Protein AF-A0A4U5M3U8-F1 (afdb_monomer_lite)

Secondary structure (DSSP, 8-state):
---------------------------------------------------SSSS--EEEEEEEPPHHHHHHHHTTT-HHHHHHH-S--EEEEEEE-TT--EEEEEEETTEEEEEEETTT--EEE-HHHHHH-GGGS-EEEEETTHHHHHHTT--EEGGGB--STT-PPPP--TT-EEEEEEE-TTS-EEEEEEEEEESS-HHHHHHTTT-SEEEEEEEETTSTT-

InterPro domains:
  IPR004521 Uncharacterised domain CHP00451 [TIGR00451] (107-223)
  IPR015947 PUA-like superfamily [SSF88697] (138-226)
  IPR039757 Eukaryotic translation initiation factor 2D [PTHR12217] (52-226)
  IPR041366 Pre-PUA domain [PF17832] (53-131)
  IPR048247 Eukaryotic translation initiation factor 2D, N-terminal domain [cd11610] (57-125)
  IPR048248 Eukaryotic translation initiation factor 2D-like, PUA RNA-binding domain [PF26292] (138-223)
  IPR048248 Eukaryotic translation initiation factor 2D-like, PUA RNA-binding domain [cd21156] (138-222)

pLDDT: mean 80.1, std 24.51, range [28.22, 97.38]

Radius of gyration: 27.56 Å; chains: 1; bounding box: 81×36×89 Å

Sequence (226 aa):
MVPKRKRKSPINFFRVTLQFVLIARGFSCFLAIFLSANPVLTLKFPLQGFEMFKKPFNVRKNTNVRSSDRKKLLARVGEDVAAAIGKTQLAIVAITNFNNVRMNLYVFDRTPLLFEIAGEGTLYPTVYLTWLTSEACPIIYVHERVFEYLENGADLMLPGVLRSGPFQVPPIERDGAVALSMLTEDGKIKGPVAVGRALMSSNDMIANKMQGRGVQILHIFRDALW

Structure (mmCIF, N/CA/C/O backbone):
data_AF-A0A4U5M3U8-F1
#
_entry.id   AF-A0A4U5M3U8-F1
#
loop_
_atom_site.group_PDB
_atom_site.id
_atom_site.type_symbol
_atom_site.label_atom_id
_atom_site.label_alt_id
_atom_site.label_comp_id
_atom_site.label_asym_id
_atom_site.label_entity_id
_atom_site.label_seq_id
_atom_site.pdbx_PDB_ins_code
_atom_site.Cartn_x
_atom_site.Cartn_y
_atom_site.Cartn_z
_atom_site.occupancy
_atom_site.B_iso_or_equiv
_atom_site.auth_seq_id
_atom_site.auth_comp_id
_atom_site.auth_asym_id
_atom_site.auth_atom_id
_atom_site.pdbx_PDB_model_num
ATOM 1 N N . MET A 1 1 ? -2.169 -16.646 -65.790 1.00 42.62 1 MET A N 1
ATOM 2 C CA . MET A 1 1 ? -0.774 -16.466 -66.251 1.00 42.62 1 MET A CA 1
ATOM 3 C C . MET A 1 1 ? -0.047 -15.561 -65.265 1.00 42.62 1 MET A C 1
ATOM 5 O O . MET A 1 1 ? -0.324 -14.376 -65.234 1.00 42.62 1 MET A O 1
ATOM 9 N N . VAL A 1 2 ? 0.818 -16.132 -64.422 1.00 40.59 2 VAL A N 1
ATOM 10 C CA . VAL A 1 2 ? 1.696 -15.426 -63.466 1.00 40.59 2 VAL A CA 1
ATOM 11 C C . VAL A 1 2 ? 3.020 -16.205 -63.443 1.00 40.59 2 VAL A C 1
ATOM 13 O O . VAL A 1 2 ? 2.969 -17.418 -63.209 1.00 40.59 2 VAL A O 1
ATOM 16 N N . PRO A 1 3 ? 4.196 -15.610 -63.730 1.00 47.28 3 PRO A N 1
ATOM 17 C CA . PRO A 1 3 ? 5.427 -16.384 -63.831 1.00 47.28 3 PRO A CA 1
ATOM 18 C C . PRO A 1 3 ? 6.239 -16.426 -62.523 1.00 47.28 3 PRO A C 1
ATOM 20 O O . PRO A 1 3 ? 6.639 -15.416 -61.961 1.00 47.28 3 PRO A O 1
ATOM 23 N N . LYS A 1 4 ? 6.485 -17.671 -62.100 1.00 37.38 4 LYS A N 1
ATOM 24 C CA . LYS A 1 4 ? 7.697 -18.305 -61.536 1.00 37.38 4 LYS A CA 1
ATOM 25 C C . LYS A 1 4 ? 8.716 -17.501 -60.696 1.00 37.38 4 LYS A C 1
ATOM 27 O O . LYS A 1 4 ? 9.489 -16.688 -61.192 1.00 37.38 4 LYS A O 1
ATOM 32 N N . ARG A 1 5 ? 8.871 -18.010 -59.461 1.00 41.66 5 ARG A N 1
ATOM 33 C CA . ARG A 1 5 ? 10.085 -18.082 -58.616 1.00 41.66 5 ARG A CA 1
ATOM 34 C C . ARG A 1 5 ? 11.398 -18.234 -59.404 1.00 41.66 5 ARG A C 1
ATOM 36 O O . ARG A 1 5 ? 11.501 -19.110 -60.264 1.00 41.66 5 ARG A O 1
ATOM 43 N N . LYS A 1 6 ? 12.456 -17.550 -58.949 1.00 38.66 6 LYS A N 1
ATOM 44 C CA . LYS A 1 6 ? 13.855 -17.971 -59.149 1.00 38.66 6 LYS A CA 1
ATOM 45 C C . LYS A 1 6 ? 14.626 -17.948 -57.825 1.00 38.66 6 LYS A C 1
ATOM 47 O O . LYS A 1 6 ? 14.838 -16.897 -57.237 1.00 38.66 6 LYS A O 1
ATOM 52 N N . ARG A 1 7 ? 15.051 -19.138 -57.388 1.00 38.72 7 ARG A N 1
ATOM 53 C CA . ARG A 1 7 ? 16.187 -19.355 -56.480 1.00 38.72 7 ARG A CA 1
ATOM 54 C C . ARG A 1 7 ? 17.481 -19.179 -57.276 1.00 38.72 7 ARG A C 1
ATOM 56 O O . ARG A 1 7 ? 17.562 -19.743 -58.364 1.00 38.72 7 ARG A O 1
ATOM 63 N N . LYS A 1 8 ? 18.490 -18.529 -56.694 1.00 36.34 8 LYS A N 1
ATOM 64 C CA . LYS A 1 8 ? 19.915 -18.814 -56.928 1.00 36.34 8 LYS A CA 1
ATOM 65 C C . LYS A 1 8 ? 20.711 -18.468 -55.663 1.00 36.34 8 LYS A C 1
ATOM 67 O O . LYS A 1 8 ? 20.733 -17.324 -55.235 1.00 36.34 8 LYS A O 1
ATOM 72 N N . SER A 1 9 ? 21.322 -19.486 -55.077 1.00 30.97 9 SER A N 1
ATOM 73 C CA . SER A 1 9 ? 22.594 -19.423 -54.347 1.00 30.97 9 SER A CA 1
ATOM 74 C C . SER A 1 9 ? 23.690 -19.935 -55.317 1.00 30.97 9 SER A C 1
ATOM 76 O O . SER A 1 9 ? 23.328 -20.263 -56.456 1.00 30.97 9 SER A O 1
ATOM 78 N N . PRO A 1 10 ? 24.971 -20.126 -54.938 1.00 45.19 10 PRO A N 1
ATOM 79 C CA . PRO A 1 10 ? 25.703 -19.742 -53.718 1.00 45.19 10 PRO A CA 1
ATOM 80 C C . PRO A 1 10 ? 27.088 -19.106 -54.066 1.00 45.19 10 PRO A C 1
ATOM 82 O O . PRO A 1 10 ? 27.343 -18.805 -55.228 1.00 45.19 10 PRO A O 1
ATOM 85 N N . ILE A 1 11 ? 27.987 -19.016 -53.067 1.00 30.62 11 ILE A N 1
ATOM 86 C CA . ILE A 1 11 ? 29.456 -19.245 -53.147 1.00 30.62 11 ILE A CA 1
ATOM 87 C C . ILE A 1 11 ? 30.394 -18.043 -52.849 1.00 30.62 11 ILE A C 1
ATOM 89 O O . ILE A 1 11 ? 30.424 -17.044 -53.556 1.00 30.62 11 ILE A O 1
ATOM 93 N N . ASN A 1 12 ? 31.246 -18.315 -51.846 1.00 28.22 12 ASN A N 1
ATOM 94 C CA . ASN A 1 12 ? 32.607 -17.854 -51.519 1.00 28.22 12 ASN A CA 1
ATOM 95 C C . ASN A 1 12 ? 32.851 -16.523 -50.783 1.00 28.22 12 ASN A C 1
ATOM 97 O O . ASN A 1 12 ? 32.460 -15.457 -51.229 1.00 28.22 12 ASN A O 1
ATOM 101 N N . PHE A 1 13 ? 33.372 -16.572 -49.545 1.00 31.16 13 PHE A N 1
ATOM 102 C CA . PHE A 1 13 ? 34.766 -16.846 -49.109 1.00 31.16 13 PHE A CA 1
ATOM 103 C C . PHE A 1 13 ? 35.603 -15.568 -49.198 1.00 31.16 13 PHE A C 1
ATOM 105 O O . PHE A 1 13 ? 36.023 -15.219 -50.286 1.00 31.16 13 PHE A O 1
ATOM 112 N N . PHE A 1 14 ? 35.880 -14.908 -48.069 1.00 29.62 14 PHE A N 1
ATOM 113 C CA . PHE A 1 14 ? 37.173 -14.253 -47.838 1.00 29.62 14 PHE A CA 1
ATOM 114 C C . PHE A 1 14 ? 37.373 -13.983 -46.338 1.00 29.62 14 PHE A C 1
ATOM 116 O O . PHE A 1 14 ? 36.656 -13.208 -45.710 1.00 29.62 14 PHE A O 1
ATOM 123 N N . ARG A 1 15 ? 38.361 -14.684 -45.774 1.00 31.50 15 ARG A N 1
ATOM 124 C CA . ARG A 1 15 ? 39.057 -14.349 -44.527 1.00 31.50 15 ARG A CA 1
ATOM 125 C C . ARG A 1 15 ? 39.694 -12.969 -44.675 1.00 31.50 15 ARG A C 1
ATOM 127 O O . ARG A 1 15 ? 40.361 -12.737 -45.678 1.00 31.50 15 ARG A O 1
ATOM 134 N N . VAL A 1 16 ? 39.628 -12.137 -43.639 1.00 33.41 16 VAL A N 1
ATOM 135 C CA . VAL A 1 16 ? 40.628 -11.083 -43.434 1.00 33.41 16 VAL A CA 1
ATOM 136 C C . VAL A 1 16 ? 41.123 -11.160 -41.996 1.00 33.41 16 VAL A C 1
ATOM 138 O O . VAL A 1 16 ? 40.401 -10.886 -41.043 1.00 33.41 16 VAL A O 1
ATOM 141 N N . THR A 1 17 ? 42.374 -11.592 -41.889 1.00 32.53 17 THR A N 1
ATOM 142 C CA . THR A 1 17 ? 43.250 -11.531 -40.722 1.00 32.53 17 THR A CA 1
ATOM 143 C C . THR A 1 17 ? 44.205 -10.360 -40.963 1.00 32.53 17 THR A C 1
ATOM 145 O O . THR A 1 17 ? 44.815 -10.327 -42.028 1.00 32.53 17 THR A O 1
ATOM 148 N N . LEU A 1 18 ? 44.354 -9.422 -40.020 1.00 30.22 18 LEU A N 1
ATOM 149 C CA . LEU A 1 18 ? 45.460 -8.442 -39.964 1.00 30.22 18 LEU A CA 1
ATOM 150 C C . LEU A 1 18 ? 45.437 -7.805 -38.555 1.00 30.22 18 LEU A C 1
ATOM 152 O O . LEU A 1 18 ? 44.464 -7.150 -38.205 1.00 30.22 18 LEU A O 1
ATOM 156 N N . GLN A 1 19 ? 46.249 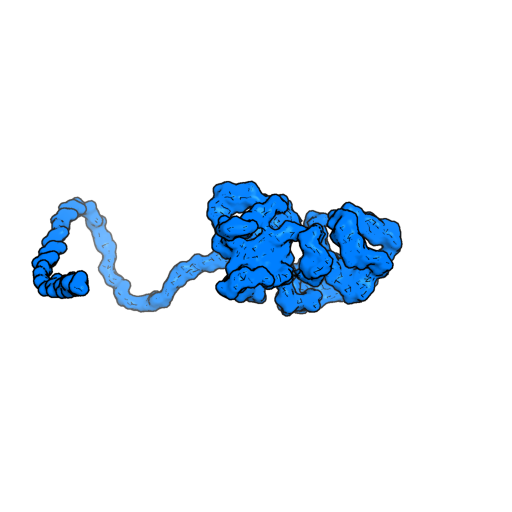-8.220 -37.581 1.00 31.08 19 GLN A N 1
ATOM 157 C CA . GLN A 1 19 ? 47.698 -8.058 -37.373 1.00 31.08 19 GLN A CA 1
ATOM 158 C C . GLN A 1 19 ? 48.110 -6.691 -36.782 1.00 31.08 19 GLN A C 1
ATOM 160 O O . GLN A 1 19 ? 48.140 -5.676 -37.462 1.00 31.08 19 GLN A O 1
ATOM 165 N N . PHE A 1 20 ? 48.413 -6.753 -35.477 1.00 28.28 20 PHE A N 1
ATOM 166 C CA . PHE A 1 20 ? 49.435 -6.064 -34.673 1.00 28.28 20 PHE A CA 1
ATOM 167 C C . PHE A 1 20 ? 50.043 -4.730 -35.144 1.00 28.28 20 PHE A C 1
ATOM 169 O O . PHE A 1 20 ? 50.767 -4.684 -36.133 1.00 28.28 20 PHE A O 1
ATOM 176 N N . VAL A 1 21 ? 49.981 -3.732 -34.251 1.00 32.44 21 VAL A N 1
ATOM 177 C CA . VAL A 1 21 ? 51.095 -2.802 -33.998 1.00 32.44 21 VAL A CA 1
ATOM 178 C C . VAL A 1 21 ? 51.369 -2.761 -32.493 1.00 32.44 21 VAL A C 1
ATOM 180 O O . VAL A 1 21 ? 50.492 -2.482 -31.679 1.00 32.44 21 VAL A O 1
ATOM 183 N N . LEU A 1 22 ? 52.611 -3.102 -32.162 1.00 30.14 22 LEU A N 1
ATOM 184 C CA . LEU A 1 22 ? 53.245 -3.123 -30.850 1.00 30.14 22 LEU A CA 1
ATOM 185 C C . LEU A 1 22 ? 53.900 -1.751 -30.604 1.00 30.14 22 LEU A C 1
ATOM 187 O O . LEU A 1 22 ? 54.642 -1.294 -31.470 1.00 30.14 22 LEU A O 1
ATOM 191 N N . ILE A 1 23 ? 53.742 -1.152 -29.420 1.00 32.97 23 ILE A N 1
ATOM 192 C CA . ILE A 1 23 ? 54.765 -0.258 -28.851 1.00 32.97 23 ILE A CA 1
ATOM 193 C C . ILE A 1 23 ? 54.996 -0.674 -27.398 1.00 32.97 23 ILE A C 1
ATOM 195 O O . ILE A 1 23 ? 54.086 -0.706 -26.575 1.00 32.97 23 ILE A O 1
ATOM 199 N N . ALA A 1 24 ? 56.241 -1.054 -27.135 1.00 31.39 24 ALA A N 1
ATOM 200 C CA . ALA A 1 24 ? 56.764 -1.547 -25.874 1.00 31.39 24 ALA A CA 1
ATOM 201 C C . ALA A 1 24 ? 57.219 -0.405 -24.951 1.00 31.39 24 ALA A C 1
ATOM 203 O O . ALA A 1 24 ? 57.725 0.601 -25.446 1.00 31.39 24 ALA A O 1
ATOM 204 N N . ARG A 1 25 ? 57.180 -0.629 -23.627 1.00 31.78 25 ARG A N 1
ATOM 205 C CA . ARG A 1 25 ? 58.362 -0.722 -22.729 1.00 31.78 25 ARG A CA 1
ATOM 206 C C . ARG A 1 25 ? 57.966 -0.574 -21.251 1.00 31.78 25 ARG A C 1
ATOM 208 O O . ARG A 1 25 ? 57.368 0.423 -20.875 1.00 31.78 25 ARG A O 1
ATOM 215 N N . GLY A 1 26 ? 58.393 -1.532 -20.419 1.00 29.11 26 GLY A N 1
ATOM 216 C CA . GLY A 1 26 ? 58.407 -1.400 -18.956 1.00 29.11 26 GLY A CA 1
ATOM 217 C C . GLY A 1 26 ? 58.447 -2.730 -18.191 1.00 29.11 26 GLY A C 1
ATOM 218 O O . GLY A 1 26 ? 57.407 -3.222 -17.780 1.00 29.11 26 GLY A O 1
ATOM 219 N N . PHE A 1 27 ? 59.655 -3.294 -18.054 1.00 29.45 27 PHE A N 1
ATOM 220 C CA . PHE A 1 27 ? 60.175 -4.196 -16.998 1.00 29.45 27 PHE A CA 1
ATOM 221 C C . PHE A 1 27 ? 59.365 -4.192 -15.670 1.00 29.45 27 PHE A C 1
ATOM 223 O O . PHE A 1 27 ? 58.931 -3.130 -15.251 1.00 29.45 27 PHE A O 1
ATOM 230 N N . SER A 1 28 ? 59.179 -5.256 -14.875 1.00 30.78 28 SER A N 1
ATOM 231 C CA . SER A 1 28 ? 59.925 -6.503 -14.656 1.00 30.78 28 SER A CA 1
ATOM 232 C C . SER A 1 28 ? 59.085 -7.459 -13.775 1.00 30.78 28 SER A C 1
ATOM 234 O O . SER A 1 28 ? 58.355 -6.992 -12.908 1.00 30.78 28 SER A O 1
ATOM 236 N N . CYS A 1 29 ? 59.259 -8.771 -13.972 1.00 30.61 29 CYS A N 1
ATOM 237 C CA . CYS A 1 29 ? 59.095 -9.879 -13.013 1.00 30.61 29 CYS A CA 1
ATOM 238 C C . CYS A 1 29 ? 57.850 -9.956 -12.101 1.00 30.61 29 CYS A C 1
ATOM 240 O O . CYS A 1 29 ? 57.820 -9.343 -11.044 1.00 30.61 29 CYS A O 1
ATOM 242 N N . PHE A 1 30 ? 56.946 -10.902 -12.383 1.00 31.23 30 PHE A N 1
ATOM 243 C CA . PHE A 1 30 ? 56.740 -12.064 -11.499 1.00 31.23 30 PHE A CA 1
ATOM 244 C C . PHE A 1 30 ? 56.050 -13.197 -12.280 1.00 31.23 30 PHE A C 1
ATOM 246 O O . PHE A 1 30 ? 54.998 -13.018 -12.890 1.00 31.23 30 PHE A O 1
ATOM 253 N N . LEU A 1 31 ? 56.711 -14.352 -12.311 1.00 32.00 31 LEU A N 1
ATOM 254 C CA . LEU A 1 31 ? 56.308 -15.573 -12.998 1.00 32.00 31 LEU A CA 1
ATOM 255 C C . LEU A 1 31 ? 55.483 -16.455 -12.046 1.00 32.00 31 LEU A C 1
ATOM 257 O O . LEU A 1 31 ? 55.890 -16.659 -10.909 1.00 32.00 31 LEU A O 1
ATOM 261 N N . ALA A 1 32 ? 54.409 -17.028 -12.596 1.00 31.38 32 ALA A N 1
ATOM 262 C CA . ALA A 1 32 ? 53.675 -18.221 -12.159 1.00 31.38 32 ALA A CA 1
ATOM 263 C C . ALA A 1 32 ? 52.923 -18.176 -10.812 1.00 31.38 32 ALA A C 1
ATOM 265 O O . ALA A 1 32 ? 53.513 -18.123 -9.743 1.00 31.38 32 ALA A O 1
ATOM 266 N N . ILE A 1 33 ? 51.599 -18.355 -10.875 1.00 33.31 33 ILE A N 1
ATOM 267 C CA . ILE A 1 33 ? 50.937 -19.650 -10.632 1.00 33.31 33 ILE A CA 1
ATOM 268 C C . ILE A 1 33 ? 49.563 -19.599 -11.320 1.00 33.31 33 ILE A C 1
ATOM 270 O O . ILE A 1 33 ? 48.754 -18.705 -11.087 1.00 33.31 33 ILE A O 1
ATOM 274 N N . PHE A 1 34 ? 49.338 -20.552 -12.221 1.00 33.19 34 PHE A N 1
ATOM 275 C CA . PHE A 1 34 ? 48.053 -20.838 -12.853 1.00 33.19 34 PHE A CA 1
ATOM 276 C C . PHE A 1 34 ? 47.375 -21.970 -12.061 1.00 33.19 34 PHE A C 1
ATOM 278 O O . PHE A 1 34 ? 48.069 -22.834 -11.532 1.00 33.19 34 PHE A O 1
ATOM 285 N N . LEU A 1 35 ? 46.038 -21.985 -12.090 1.00 31.52 35 LEU A N 1
ATOM 286 C CA . LEU A 1 35 ? 45.090 -22.960 -11.519 1.00 31.52 35 LEU A CA 1
ATOM 287 C C . LEU A 1 35 ? 44.722 -22.795 -10.036 1.00 31.52 35 LEU A C 1
ATOM 289 O O . LEU A 1 35 ? 45.395 -23.307 -9.151 1.00 31.52 35 LEU A O 1
ATOM 293 N N . SER A 1 36 ? 43.536 -22.233 -9.781 1.00 32.31 36 SER A N 1
ATOM 294 C CA . SER A 1 36 ? 42.377 -23.012 -9.305 1.00 32.31 36 SER A CA 1
ATOM 295 C C . SER A 1 36 ? 41.209 -22.093 -8.908 1.00 32.31 36 SER A C 1
ATOM 297 O O . SER A 1 36 ? 41.412 -21.070 -8.267 1.00 32.31 36 SER A O 1
ATOM 299 N N . ALA A 1 37 ? 39.995 -22.532 -9.257 1.00 33.28 37 ALA A N 1
ATOM 300 C CA . ALA A 1 37 ? 38.693 -22.142 -8.704 1.00 33.28 37 ALA A CA 1
ATOM 301 C C . ALA A 1 37 ? 38.080 -20.760 -9.061 1.00 33.28 37 ALA A C 1
ATOM 303 O O . ALA A 1 37 ? 38.406 -19.714 -8.513 1.00 33.28 37 ALA A O 1
ATOM 304 N N . ASN A 1 38 ? 37.059 -20.827 -9.930 1.00 38.22 38 ASN A N 1
ATOM 305 C CA . ASN A 1 38 ? 35.845 -19.982 -9.955 1.00 38.22 38 ASN A CA 1
ATOM 306 C C . ASN A 1 38 ? 35.218 -19.798 -8.542 1.00 38.22 38 ASN A C 1
ATOM 308 O O . ASN A 1 38 ? 35.528 -20.624 -7.683 1.00 38.22 38 ASN A O 1
ATOM 312 N N . PRO A 1 39 ? 34.230 -18.894 -8.295 1.00 46.88 39 PRO A N 1
ATOM 313 C CA . PRO A 1 39 ? 33.396 -18.164 -9.267 1.00 46.88 39 PRO A CA 1
ATOM 314 C C . PRO A 1 39 ? 33.121 -16.677 -8.924 1.00 46.88 39 PRO A C 1
ATOM 316 O O . PRO A 1 39 ? 33.330 -16.214 -7.812 1.00 46.88 39 PRO A O 1
ATOM 319 N N . VAL A 1 40 ? 32.558 -15.958 -9.903 1.00 38.56 40 VAL A N 1
ATOM 320 C CA . VAL A 1 40 ? 31.508 -14.931 -9.742 1.00 38.56 40 VAL A CA 1
ATOM 321 C C . VAL A 1 40 ? 31.689 -13.975 -8.551 1.00 38.56 40 VAL A C 1
ATOM 323 O O . VAL A 1 40 ? 31.258 -14.241 -7.432 1.00 38.56 40 VAL A O 1
ATOM 326 N N . LEU A 1 41 ? 32.208 -12.780 -8.843 1.00 31.12 41 LEU A N 1
ATOM 327 C CA . LEU A 1 41 ? 31.958 -11.579 -8.045 1.00 31.12 41 LEU A CA 1
ATOM 328 C C . LEU A 1 41 ? 30.446 -11.295 -8.050 1.00 31.12 41 LEU A C 1
ATOM 330 O O . LEU A 1 41 ? 29.940 -10.471 -8.809 1.00 31.12 41 LEU A O 1
ATOM 334 N N . THR A 1 42 ? 29.699 -12.006 -7.204 1.00 32.91 42 THR A N 1
ATOM 335 C CA . THR A 1 42 ? 28.373 -11.585 -6.772 1.00 32.91 42 THR A CA 1
ATOM 336 C C . THR A 1 42 ? 28.585 -10.308 -5.982 1.00 32.91 42 THR A C 1
ATOM 338 O O . THR A 1 42 ? 28.922 -10.349 -4.797 1.00 32.91 42 THR A O 1
ATOM 341 N N . LEU A 1 43 ? 28.387 -9.166 -6.638 1.00 28.84 43 LEU A N 1
ATOM 342 C CA . LEU A 1 43 ? 27.980 -7.955 -5.947 1.00 28.84 43 LEU A CA 1
ATOM 343 C C . LEU A 1 43 ? 26.675 -8.297 -5.222 1.00 28.84 43 LEU A C 1
ATOM 345 O O . LEU A 1 43 ? 25.586 -8.223 -5.787 1.00 28.84 43 LEU A O 1
ATOM 349 N N . LYS A 1 44 ? 26.799 -8.746 -3.970 1.00 29.50 44 LYS A N 1
ATOM 350 C CA . LYS A 1 44 ? 25.702 -8.778 -3.011 1.00 29.50 44 LYS A CA 1
ATOM 351 C C . LYS A 1 44 ? 25.329 -7.325 -2.750 1.00 29.50 44 LYS A C 1
ATOM 353 O O . LYS A 1 44 ? 25.804 -6.710 -1.801 1.00 29.50 44 LYS A O 1
ATOM 358 N N . PHE A 1 45 ? 24.486 -6.767 -3.613 1.00 35.62 45 PHE A N 1
ATOM 359 C CA . PHE A 1 45 ? 23.620 -5.681 -3.191 1.00 35.62 45 PHE A CA 1
ATOM 360 C C . PHE A 1 45 ? 22.851 -6.207 -1.975 1.00 35.62 45 PHE A C 1
ATOM 362 O O . PHE A 1 45 ? 22.325 -7.324 -2.050 1.00 35.62 45 PHE A O 1
ATOM 369 N N . PRO A 1 46 ? 22.798 -5.485 -0.846 1.00 31.64 46 PRO A N 1
ATOM 370 C CA . PRO A 1 46 ? 21.916 -5.868 0.236 1.00 31.64 46 PRO A CA 1
ATOM 371 C C . PRO A 1 46 ? 20.485 -5.682 -0.277 1.00 31.64 46 PRO A C 1
ATOM 373 O O . PRO A 1 46 ? 19.892 -4.616 -0.147 1.00 31.64 46 PRO A O 1
ATOM 376 N N . LEU A 1 47 ? 19.921 -6.724 -0.889 1.00 40.66 47 LEU A N 1
ATOM 377 C CA . LEU A 1 47 ? 18.483 -6.877 -1.060 1.00 40.66 47 LEU A CA 1
ATOM 378 C C . LEU A 1 47 ? 17.910 -7.231 0.313 1.00 40.66 47 LEU A C 1
ATOM 380 O O . LEU A 1 47 ? 17.398 -8.322 0.536 1.00 40.66 47 LEU A O 1
ATOM 384 N N . GLN A 1 48 ? 18.061 -6.322 1.275 1.00 44.78 48 GLN A N 1
ATOM 385 C CA . GLN A 1 48 ? 17.335 -6.391 2.530 1.00 44.78 48 GLN A CA 1
ATOM 386 C C . GLN A 1 48 ? 15.941 -5.833 2.233 1.00 44.78 48 GLN A C 1
ATOM 388 O O . GLN A 1 48 ? 15.619 -4.689 2.552 1.00 44.78 48 GLN A O 1
ATOM 393 N N . GLY A 1 49 ? 15.160 -6.628 1.496 1.00 50.50 49 GLY A N 1
ATOM 394 C CA . GLY A 1 49 ? 13.735 -6.397 1.319 1.00 50.50 49 GLY A CA 1
ATOM 395 C C . GLY A 1 49 ? 13.087 -6.341 2.696 1.00 50.50 49 GLY A C 1
ATOM 396 O O . GLY A 1 49 ? 13.440 -7.101 3.606 1.00 50.50 49 GLY A O 1
ATOM 397 N N . PHE A 1 50 ? 12.212 -5.368 2.896 1.00 55.38 50 PHE A N 1
ATOM 398 C CA . PHE A 1 50 ? 11.602 -5.136 4.196 1.00 55.38 50 PHE A CA 1
ATOM 399 C C . PHE A 1 50 ? 10.424 -6.096 4.353 1.00 55.38 50 PHE A C 1
ATOM 401 O O . PHE A 1 50 ? 9.285 -5.770 4.056 1.00 55.38 50 PHE A O 1
ATOM 408 N N . GLU A 1 51 ? 10.715 -7.324 4.781 1.00 61.97 51 GLU A N 1
ATOM 409 C CA . GLU A 1 51 ? 9.711 -8.374 4.976 1.00 61.97 51 GLU A CA 1
ATOM 410 C C . GLU A 1 51 ? 8.805 -8.044 6.176 1.00 61.97 51 GLU A C 1
ATOM 412 O O . GLU A 1 51 ? 9.108 -8.399 7.318 1.00 61.97 51 GLU A O 1
ATOM 417 N N . MET A 1 52 ? 7.694 -7.340 5.948 1.00 76.38 52 MET A N 1
ATOM 418 C CA . MET A 1 52 ? 6.826 -6.905 7.047 1.00 76.38 52 MET A CA 1
ATOM 419 C C . MET A 1 52 ? 5.873 -8.003 7.538 1.00 76.38 52 MET A C 1
ATOM 421 O O . MET A 1 52 ? 5.812 -8.229 8.747 1.00 76.38 52 MET A O 1
ATOM 425 N N . PHE A 1 53 ? 5.184 -8.702 6.627 1.00 83.88 53 PHE A N 1
ATOM 426 C CA . PHE A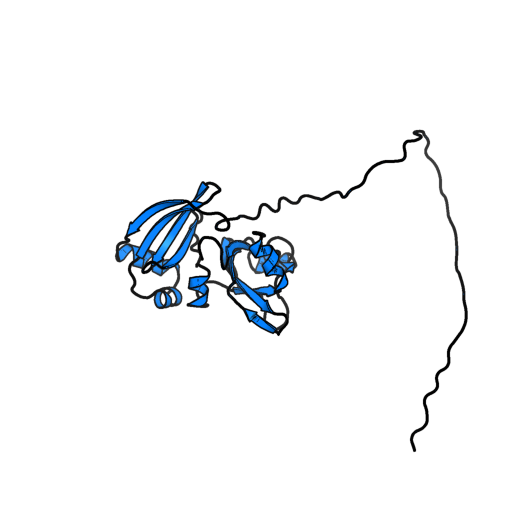 1 53 ? 4.171 -9.725 6.947 1.00 83.88 53 PHE A CA 1
ATOM 427 C C . PHE A 1 53 ? 4.478 -11.122 6.390 1.00 83.88 53 PHE A C 1
ATOM 429 O O . PHE A 1 53 ? 3.686 -12.043 6.551 1.00 83.88 53 PHE A O 1
ATOM 436 N N . LYS A 1 54 ? 5.646 -11.334 5.773 1.00 84.12 54 LYS A N 1
ATOM 437 C CA . LYS A 1 54 ? 6.037 -12.664 5.267 1.00 84.12 54 LYS A CA 1
ATOM 438 C C . LYS A 1 54 ? 6.231 -13.692 6.389 1.00 84.12 54 LYS A C 1
ATOM 440 O O . LYS A 1 54 ? 6.006 -14.883 6.201 1.00 84.12 54 LYS A O 1
ATOM 445 N N . LYS A 1 55 ? 6.676 -13.231 7.560 1.00 86.62 55 LYS A N 1
ATOM 446 C CA . LYS A 1 55 ? 6.831 -14.049 8.769 1.00 86.62 55 LYS A CA 1
ATOM 447 C C . LYS A 1 55 ? 5.681 -13.768 9.737 1.00 86.62 55 LYS A C 1
ATOM 449 O O . LYS A 1 55 ? 5.211 -12.629 9.777 1.00 86.62 55 LYS A O 1
ATOM 454 N N . PRO A 1 56 ? 5.280 -14.753 10.562 1.00 86.62 56 PRO A N 1
ATOM 455 C CA . PRO A 1 56 ? 4.286 -14.537 11.606 1.00 86.62 56 PRO A CA 1
ATOM 456 C C . PRO A 1 56 ? 4.655 -13.351 12.505 1.00 86.62 56 PRO A C 1
ATOM 458 O O . PRO A 1 56 ? 5.820 -13.164 12.869 1.00 86.62 56 PRO A O 1
ATOM 461 N N . PHE A 1 57 ? 3.654 -12.556 12.869 1.00 91.69 57 PHE A N 1
ATOM 462 C CA . PHE A 1 57 ? 3.789 -11.415 13.770 1.00 91.69 57 PHE A CA 1
ATOM 463 C C . PHE A 1 57 ? 3.090 -11.690 15.102 1.00 91.69 57 PHE A C 1
ATOM 465 O O . PHE A 1 57 ? 2.197 -12.528 15.204 1.00 91.69 57 PHE A O 1
ATOM 472 N N . ASN A 1 58 ? 3.487 -10.949 16.133 1.00 92.12 58 ASN A N 1
ATOM 473 C CA . ASN A 1 58 ? 2.929 -11.081 17.472 1.00 92.12 58 ASN A CA 1
ATOM 474 C C . ASN A 1 58 ? 1.902 -9.985 17.744 1.00 92.12 58 ASN A C 1
ATOM 476 O O . ASN A 1 58 ? 2.182 -8.795 17.578 1.00 92.12 58 ASN A O 1
ATOM 480 N N . VAL A 1 59 ? 0.730 -10.385 18.234 1.00 94.56 59 VAL A N 1
ATOM 481 C CA . VAL A 1 59 ? -0.301 -9.460 18.712 1.00 94.56 59 VAL A CA 1
ATOM 482 C C . VAL A 1 59 ? 0.015 -9.052 20.146 1.00 94.56 59 VAL A C 1
ATOM 484 O O . VAL A 1 59 ? 0.145 -9.895 21.027 1.00 94.56 59 VAL A O 1
ATOM 487 N N . ARG A 1 60 ? 0.140 -7.744 20.391 1.00 93.38 60 ARG A N 1
ATOM 488 C CA . ARG A 1 60 ? 0.484 -7.190 21.710 1.00 93.38 60 ARG A CA 1
ATOM 489 C C . ARG A 1 60 ? -0.733 -6.709 22.483 1.00 93.38 60 ARG A C 1
ATOM 491 O O . ARG A 1 60 ? -0.816 -6.920 23.687 1.00 93.38 60 ARG A O 1
ATOM 498 N N . LYS A 1 61 ? -1.646 -6.004 21.813 1.00 94.31 61 LYS A N 1
ATOM 499 C CA . LYS A 1 61 ? -2.834 -5.412 22.439 1.00 94.31 61 LYS A CA 1
ATOM 500 C C . LYS A 1 61 ? -3.954 -5.291 21.418 1.00 94.31 61 LYS A C 1
ATOM 502 O O . LYS A 1 61 ? -3.692 -4.914 20.284 1.00 94.31 61 LYS A O 1
ATOM 507 N N . ASN A 1 62 ? -5.191 -5.521 21.843 1.00 95.75 62 ASN A N 1
ATOM 508 C CA . ASN A 1 62 ? -6.391 -5.229 21.065 1.00 95.75 62 ASN A CA 1
ATOM 509 C C . ASN A 1 62 ? -7.268 -4.244 21.852 1.00 95.75 62 ASN A C 1
ATOM 511 O O . ASN A 1 62 ? -7.521 -4.460 23.036 1.00 95.75 62 ASN A O 1
ATOM 515 N N . THR A 1 63 ? -7.660 -3.129 21.234 1.00 95.50 63 THR A N 1
ATOM 516 C CA . THR A 1 63 ? -8.428 -2.059 21.885 1.00 95.50 63 THR A CA 1
ATOM 517 C C . THR A 1 63 ? -9.571 -1.597 20.992 1.00 95.50 63 THR A C 1
ATOM 519 O O . THR A 1 63 ? -9.331 -1.104 19.893 1.00 95.50 63 THR A O 1
ATOM 522 N N . ASN A 1 64 ? -10.804 -1.674 21.491 1.00 94.25 64 ASN A N 1
ATOM 523 C CA . ASN A 1 64 ? -11.956 -1.086 20.808 1.00 94.25 64 ASN A CA 1
ATOM 524 C C . ASN A 1 64 ? -11.875 0.444 20.824 1.00 94.25 64 ASN A C 1
ATOM 526 O O . ASN A 1 64 ? -11.531 1.056 21.838 1.00 94.25 64 ASN A O 1
ATOM 530 N N . VAL A 1 65 ? -12.212 1.060 19.696 1.00 94.06 65 VAL A N 1
ATOM 531 C CA . VAL A 1 65 ? -12.081 2.501 19.484 1.00 94.06 65 VAL A CA 1
ATOM 532 C C . VAL A 1 65 ? -13.438 3.181 19.593 1.00 94.06 65 VAL A C 1
ATOM 534 O O . VAL A 1 65 ? -14.441 2.718 19.051 1.00 94.06 65 VAL A O 1
ATOM 537 N N . ARG A 1 66 ? -13.468 4.325 20.284 1.00 91.00 66 ARG A N 1
ATOM 538 C CA . ARG A 1 66 ? -14.672 5.153 20.408 1.00 91.00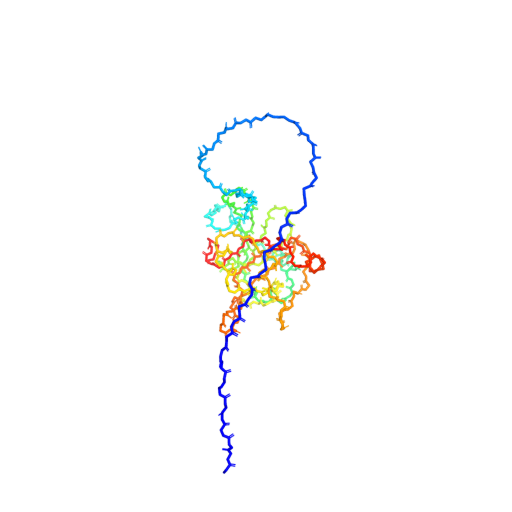 66 ARG A CA 1
ATOM 539 C C . ARG A 1 66 ? -15.063 5.748 19.055 1.00 91.00 66 ARG A C 1
ATOM 541 O O . ARG A 1 66 ? -14.213 6.082 18.231 1.00 91.00 66 ARG A O 1
ATOM 548 N N . SER A 1 67 ? -16.356 5.997 18.866 1.00 90.00 67 SER A N 1
ATOM 549 C CA . SER A 1 67 ? -16.893 6.578 17.628 1.00 90.00 67 SER A CA 1
ATOM 550 C C . SER A 1 67 ? -16.248 7.916 17.241 1.00 90.00 67 SER A C 1
ATOM 552 O O . SER A 1 67 ? -16.124 8.208 16.054 1.00 90.00 67 SER A O 1
ATOM 554 N N . SER A 1 68 ? -15.816 8.724 18.217 1.00 91.50 68 SER A N 1
ATOM 555 C CA . SER A 1 68 ? -15.104 9.988 17.983 1.00 91.50 68 SER A CA 1
ATOM 556 C C . SER A 1 68 ? -13.740 9.782 17.327 1.00 91.50 68 SER A C 1
ATOM 558 O O . SER A 1 68 ? -13.412 10.469 16.366 1.00 91.50 68 SER A O 1
ATOM 560 N N . ASP A 1 69 ? -12.956 8.820 17.809 1.00 93.06 69 ASP A N 1
ATOM 561 C CA . ASP A 1 69 ? -11.610 8.565 17.292 1.00 93.06 69 ASP A CA 1
ATOM 562 C C . ASP A 1 69 ? -11.663 7.803 15.967 1.00 93.06 69 ASP A C 1
ATOM 564 O O . ASP A 1 69 ? -10.865 8.066 15.071 1.00 93.06 69 ASP A O 1
ATOM 568 N N . ARG A 1 70 ? -12.691 6.965 15.774 1.00 93.62 70 ARG A N 1
ATOM 569 C CA . ARG A 1 70 ? -13.010 6.389 14.463 1.00 93.62 70 ARG A CA 1
ATOM 570 C C . ARG A 1 70 ? -13.251 7.478 13.413 1.00 93.62 70 ARG A C 1
ATOM 572 O O . ARG A 1 70 ? -12.728 7.373 12.312 1.00 93.62 70 ARG A O 1
ATOM 579 N N . LYS A 1 71 ? -14.011 8.533 13.738 1.00 92.19 71 LYS A N 1
ATOM 580 C CA . LYS A 1 71 ? -14.231 9.661 12.810 1.00 92.19 71 LYS A CA 1
ATOM 581 C C . LYS A 1 71 ? -12.922 10.376 12.458 1.00 92.19 71 LYS A C 1
ATOM 583 O O . LYS A 1 71 ? -12.716 10.686 11.293 1.00 92.19 71 LYS A O 1
ATOM 588 N N . LYS A 1 72 ? -12.024 10.578 13.431 1.00 93.69 72 LYS A N 1
ATOM 589 C CA . LYS A 1 72 ? -10.693 11.168 13.187 1.00 93.69 72 LYS A CA 1
ATOM 590 C C . LYS A 1 72 ? -9.841 10.304 12.258 1.00 93.69 72 LYS A C 1
ATOM 592 O O . LYS A 1 72 ? -9.167 10.840 11.389 1.00 93.69 72 LYS A O 1
ATOM 597 N N . LEU A 1 73 ? -9.878 8.980 12.431 1.00 93.94 73 LEU A N 1
ATOM 598 C CA . LEU A 1 73 ? -9.170 8.057 11.547 1.00 93.94 73 LEU A CA 1
ATOM 599 C C . LEU A 1 73 ? -9.725 8.122 10.121 1.00 93.94 73 LEU A C 1
ATOM 601 O O . LEU A 1 73 ? -8.954 8.254 9.180 1.00 93.94 73 LEU A O 1
ATOM 605 N N . LEU A 1 74 ? -11.050 8.067 9.964 1.00 93.69 74 LEU A N 1
ATOM 606 C CA . LEU A 1 74 ? -11.681 8.089 8.643 1.00 93.69 74 LEU A CA 1
ATOM 607 C C . LEU A 1 74 ? -11.473 9.415 7.902 1.00 93.69 74 LEU A C 1
ATOM 609 O O . LEU A 1 74 ? -11.347 9.413 6.685 1.00 93.69 74 LEU A O 1
ATOM 613 N N . ALA A 1 75 ? -11.341 10.529 8.624 1.00 93.44 75 ALA A N 1
ATOM 614 C CA . ALA A 1 75 ? -10.977 11.809 8.022 1.00 93.44 75 ALA A CA 1
ATOM 615 C C . ALA A 1 75 ? -9.584 11.796 7.352 1.00 93.44 75 ALA A C 1
ATOM 617 O O . ALA A 1 75 ? -9.330 12.634 6.495 1.00 93.44 75 ALA A O 1
ATOM 618 N N . ARG A 1 76 ? -8.689 10.857 7.709 1.00 93.88 76 ARG A N 1
ATOM 619 C CA . ARG A 1 76 ? -7.352 10.722 7.096 1.00 93.88 76 ARG A CA 1
ATOM 620 C C . ARG A 1 76 ? -7.360 9.980 5.753 1.00 93.88 76 ARG A C 1
ATOM 622 O O . ARG A 1 76 ? -6.392 10.118 5.019 1.00 93.88 76 ARG A O 1
ATOM 629 N N . VAL A 1 77 ? -8.386 9.176 5.453 1.00 90.81 77 VAL A N 1
ATOM 630 C CA . VAL A 1 77 ? -8.421 8.300 4.256 1.00 90.81 77 VAL A CA 1
ATOM 631 C C . VAL A 1 77 ? -9.334 8.810 3.137 1.00 90.81 77 VAL A C 1
ATOM 633 O O . VAL A 1 77 ? -9.392 8.196 2.080 1.00 90.81 77 VAL A O 1
ATOM 636 N N . GLY A 1 78 ? -10.031 9.928 3.350 1.00 90.62 78 GLY A N 1
ATOM 637 C CA . GLY A 1 78 ? -10.984 10.483 2.386 1.00 90.62 78 GLY A CA 1
ATOM 638 C C . GLY A 1 78 ? -12.385 9.868 2.480 1.00 90.62 78 GLY A C 1
ATOM 639 O O . GLY A 1 78 ? -12.611 8.852 3.143 1.00 90.62 78 GLY A O 1
ATOM 640 N N . GLU A 1 79 ? -13.353 10.526 1.841 1.00 92.12 79 GLU A N 1
ATOM 641 C CA . GLU A 1 79 ? -14.773 10.167 1.942 1.00 92.12 79 GLU A CA 1
ATOM 642 C C . GLU A 1 79 ? -15.102 8.851 1.229 1.00 92.12 79 GLU A C 1
ATOM 644 O O . GLU A 1 79 ? -15.811 8.024 1.802 1.00 92.12 79 GLU A O 1
ATOM 649 N N . ASP A 1 80 ? -14.534 8.608 0.045 1.00 92.06 80 ASP A N 1
ATOM 650 C CA . ASP A 1 80 ? -14.804 7.402 -0.751 1.00 92.06 80 ASP A CA 1
ATOM 651 C C . ASP A 1 80 ? -14.329 6.126 -0.046 1.00 92.06 80 ASP A C 1
ATOM 653 O O . ASP A 1 80 ? -15.058 5.135 0.057 1.00 92.06 80 ASP A O 1
ATOM 657 N N . VAL A 1 81 ? -13.127 6.166 0.536 1.00 93.44 81 VAL A N 1
ATOM 658 C CA . VAL A 1 81 ? -12.588 5.051 1.325 1.00 93.44 81 VAL A CA 1
ATOM 659 C C . VAL A 1 81 ? -13.404 4.853 2.602 1.00 93.44 81 VAL A C 1
ATOM 661 O O . VAL A 1 81 ? -13.731 3.723 2.968 1.00 93.44 81 VAL A O 1
ATOM 664 N N . ALA A 1 82 ? -13.797 5.939 3.275 1.00 93.75 82 ALA A N 1
ATOM 665 C CA . ALA A 1 82 ? -14.646 5.857 4.459 1.00 93.75 82 ALA A CA 1
ATOM 666 C C . ALA A 1 82 ? -16.042 5.285 4.152 1.00 93.75 82 ALA A C 1
ATOM 668 O O . ALA A 1 82 ? -16.594 4.549 4.978 1.00 93.75 82 ALA A O 1
ATOM 669 N N . ALA A 1 83 ? -16.601 5.592 2.980 1.00 92.81 83 ALA A N 1
ATOM 670 C CA . ALA A 1 83 ? -17.857 5.031 2.501 1.00 92.81 83 ALA A CA 1
ATOM 671 C C . ALA A 1 83 ? -17.730 3.523 2.240 1.00 92.81 83 ALA A C 1
ATOM 673 O O . ALA A 1 83 ? -18.585 2.766 2.701 1.00 92.81 83 ALA A O 1
ATOM 674 N N . ALA A 1 84 ? -16.636 3.083 1.606 1.00 91.88 84 ALA A N 1
ATOM 675 C CA . ALA A 1 84 ? -16.352 1.667 1.358 1.00 91.88 84 ALA A CA 1
ATOM 676 C C . ALA A 1 84 ? -16.176 0.851 2.655 1.00 91.88 84 ALA A C 1
ATOM 678 O O . ALA A 1 84 ? -16.637 -0.284 2.743 1.00 91.88 84 ALA A O 1
ATOM 679 N N . ILE A 1 85 ? -15.559 1.435 3.690 1.00 92.12 85 ILE A N 1
ATOM 680 C CA . ILE A 1 85 ? -15.418 0.808 5.019 1.00 92.12 85 ILE A CA 1
ATOM 681 C C . ILE A 1 85 ? -16.777 0.686 5.740 1.00 92.12 85 ILE A C 1
ATOM 683 O O . ILE A 1 85 ? -17.004 -0.240 6.526 1.00 92.12 85 ILE A O 1
ATOM 687 N N . GLY A 1 86 ? -17.691 1.630 5.501 1.00 89.38 86 GLY A N 1
ATOM 688 C CA . GLY A 1 86 ? -19.022 1.648 6.102 1.00 89.38 86 GLY A CA 1
ATOM 689 C C . GLY A 1 86 ? -19.026 1.941 7.609 1.00 89.38 86 GLY A C 1
ATOM 690 O O . GLY A 1 86 ? -18.012 2.269 8.225 1.00 89.38 86 GLY A O 1
ATOM 691 N N . LYS A 1 87 ? -20.206 1.859 8.242 1.00 87.50 87 LYS A N 1
ATOM 692 C CA . LYS A 1 87 ? -20.438 2.201 9.666 1.00 87.50 87 LYS A CA 1
ATOM 693 C C . LYS A 1 87 ? -20.177 1.024 10.617 1.00 87.50 87 LYS A C 1
ATOM 695 O O . LYS A 1 87 ? -21.027 0.671 11.426 1.00 87.50 87 LYS A O 1
ATOM 700 N N . THR A 1 88 ? -18.996 0.431 10.527 1.00 89.88 88 THR A N 1
ATOM 701 C CA . THR A 1 88 ? -18.579 -0.729 11.329 1.00 89.88 88 THR A CA 1
ATOM 702 C C . THR A 1 88 ? -17.819 -0.327 12.598 1.00 89.88 88 THR A C 1
ATOM 704 O O . THR A 1 88 ? -17.284 0.786 12.705 1.00 89.88 88 THR A O 1
ATOM 707 N N . GLN A 1 89 ? -17.790 -1.228 13.590 1.00 91.25 89 GLN A N 1
ATOM 708 C CA . GLN A 1 89 ? -16.989 -1.050 14.805 1.00 91.25 89 GLN A CA 1
ATOM 709 C C . GLN A 1 89 ? -15.498 -1.135 14.470 1.00 91.25 89 GLN A C 1
ATOM 711 O O . GLN A 1 89 ? -15.085 -2.016 13.720 1.00 91.25 89 GLN A O 1
ATOM 716 N N . LEU A 1 90 ? -14.707 -0.231 15.051 1.00 95.88 90 LEU A N 1
ATOM 717 C CA . LEU A 1 90 ? -13.261 -0.153 14.861 1.00 95.88 90 LEU A CA 1
ATOM 718 C C . LEU A 1 90 ? -12.535 -0.674 16.104 1.00 95.88 90 LEU A C 1
ATOM 720 O O . LEU A 1 90 ? -12.809 -0.226 17.219 1.00 95.88 90 LEU A O 1
ATOM 724 N N . ALA A 1 91 ? -11.551 -1.538 15.893 1.00 96.50 91 ALA A N 1
ATOM 725 C CA . ALA A 1 91 ? -10.577 -1.949 16.890 1.00 96.50 91 ALA A CA 1
ATOM 726 C C . ALA A 1 91 ? -9.156 -1.671 16.383 1.00 96.50 91 ALA A C 1
ATOM 728 O O . ALA A 1 91 ? -8.854 -1.862 15.206 1.00 96.50 91 ALA A O 1
ATOM 729 N N . ILE A 1 92 ? -8.278 -1.215 17.273 1.00 96.56 92 ILE A N 1
ATOM 730 C CA . ILE A 1 92 ? -6.847 -1.083 16.997 1.00 96.56 92 ILE A CA 1
ATOM 731 C C . ILE A 1 92 ? -6.133 -2.272 17.622 1.00 96.56 92 ILE A C 1
ATOM 733 O O . ILE A 1 92 ? -6.161 -2.459 18.844 1.00 96.56 92 ILE A O 1
ATOM 737 N N . VAL A 1 93 ? -5.463 -3.047 16.776 1.00 96.69 93 VAL A N 1
ATOM 738 C CA . VAL A 1 93 ? -4.628 -4.173 17.179 1.00 96.69 93 VAL A CA 1
ATOM 739 C C . VAL A 1 93 ? -3.169 -3.762 17.035 1.00 96.69 93 VAL A C 1
ATOM 741 O O . VAL A 1 93 ? -2.643 -3.640 15.932 1.00 96.69 93 VAL A O 1
ATOM 744 N N . ALA A 1 94 ? -2.507 -3.528 18.164 1.00 96.06 94 ALA A N 1
ATOM 745 C CA . ALA A 1 94 ? -1.078 -3.262 18.193 1.00 96.06 94 ALA A CA 1
ATOM 746 C C . ALA A 1 94 ? -0.321 -4.576 17.996 1.00 96.06 94 ALA A C 1
ATOM 748 O O . ALA A 1 94 ? -0.500 -5.526 18.768 1.00 96.06 94 ALA A O 1
ATOM 749 N N . ILE A 1 95 ? 0.549 -4.612 16.995 1.00 95.31 95 ILE A N 1
ATOM 750 C CA . ILE A 1 95 ? 1.334 -5.785 16.622 1.00 95.31 95 ILE A CA 1
ATOM 751 C C . ILE A 1 95 ? 2.822 -5.453 16.546 1.00 95.31 95 ILE A C 1
ATOM 753 O O . ILE A 1 95 ? 3.239 -4.291 16.471 1.00 95.31 95 ILE A O 1
ATOM 757 N N . THR A 1 96 ? 3.634 -6.499 16.568 1.00 94.00 96 THR A N 1
ATOM 758 C CA . THR A 1 96 ? 5.067 -6.414 16.322 1.00 94.00 96 THR A CA 1
ATOM 759 C C . THR A 1 96 ? 5.480 -7.520 15.366 1.00 94.00 96 THR A C 1
ATOM 761 O O . THR A 1 96 ? 5.166 -8.687 15.601 1.00 94.00 96 THR A O 1
ATOM 764 N N . ASN A 1 97 ? 6.159 -7.152 14.281 1.00 89.12 97 ASN A N 1
ATOM 765 C CA . ASN A 1 97 ? 6.652 -8.127 13.313 1.00 89.12 97 ASN A CA 1
ATOM 766 C C . ASN A 1 97 ? 7.909 -8.857 13.823 1.00 89.12 97 ASN A C 1
ATOM 768 O O . ASN A 1 97 ? 8.443 -8.552 14.891 1.00 89.12 97 ASN A O 1
ATOM 772 N N . PHE A 1 98 ? 8.412 -9.800 13.024 1.00 86.44 98 PHE A N 1
ATOM 773 C CA . PHE A 1 98 ? 9.633 -10.555 13.328 1.00 86.44 98 PHE A CA 1
ATOM 774 C C . PHE A 1 98 ? 10.871 -9.662 13.559 1.00 86.44 98 PHE A C 1
ATOM 776 O O . PHE A 1 98 ? 11.735 -10.000 14.362 1.00 86.44 98 PHE A O 1
ATOM 783 N N . ASN A 1 99 ? 10.936 -8.497 12.909 1.00 86.06 99 ASN A N 1
ATOM 784 C CA . ASN A 1 99 ? 12.038 -7.537 13.036 1.00 86.06 99 ASN A CA 1
ATOM 785 C C . ASN A 1 99 ? 11.847 -6.544 14.200 1.00 86.06 99 ASN A C 1
ATOM 787 O O . ASN A 1 99 ? 12.529 -5.524 14.257 1.00 86.06 99 ASN A O 1
ATOM 791 N N . ASN A 1 100 ? 10.918 -6.810 15.124 1.00 87.50 100 ASN A N 1
ATOM 792 C CA . ASN A 1 100 ? 10.564 -5.931 16.242 1.00 87.50 100 ASN A CA 1
ATOM 793 C C . ASN A 1 100 ? 10.019 -4.542 15.849 1.00 87.50 100 ASN A C 1
ATOM 795 O O . ASN A 1 100 ? 9.938 -3.638 16.687 1.00 87.50 100 ASN A O 1
ATOM 799 N N . VAL A 1 101 ? 9.568 -4.374 14.605 1.00 90.94 101 VAL A N 1
AT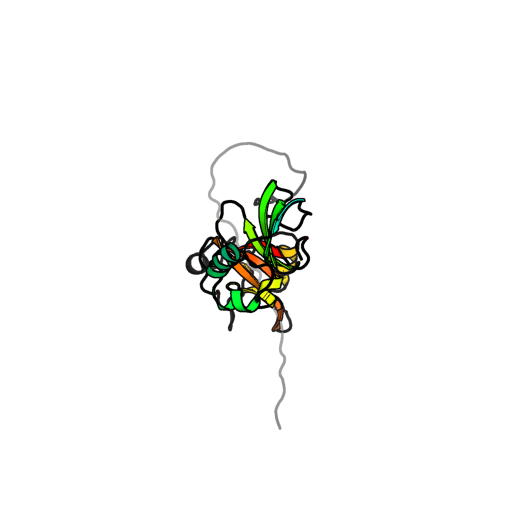OM 800 C CA . VAL A 1 101 ? 8.879 -3.164 14.144 1.00 90.94 101 VAL A CA 1
ATOM 801 C C . VAL A 1 101 ? 7.460 -3.166 14.700 1.00 90.94 101 VAL A C 1
ATOM 803 O O . VAL A 1 101 ? 6.721 -4.145 14.570 1.00 90.94 101 VAL A O 1
ATOM 806 N N . ARG A 1 102 ? 7.079 -2.068 15.357 1.00 93.31 102 ARG A N 1
ATOM 807 C CA . ARG A 1 102 ? 5.750 -1.887 15.952 1.00 93.31 102 ARG A CA 1
ATOM 808 C C . ARG A 1 102 ? 4.795 -1.298 14.928 1.00 93.31 102 ARG A C 1
ATOM 810 O O . ARG A 1 102 ? 5.150 -0.351 14.233 1.00 93.31 102 ARG A O 1
ATOM 817 N N . MET A 1 103 ? 3.584 -1.835 14.878 1.00 94.62 103 MET A N 1
ATOM 818 C CA . MET A 1 103 ? 2.556 -1.400 13.938 1.00 94.62 103 MET A CA 1
ATOM 819 C C . MET A 1 103 ? 1.185 -1.452 14.602 1.00 94.62 103 MET A C 1
ATOM 821 O O . MET A 1 103 ? 0.975 -2.193 15.566 1.00 94.62 103 MET A O 1
ATOM 825 N N . ASN A 1 104 ? 0.252 -0.675 14.072 1.00 96.19 104 ASN A N 1
ATOM 826 C CA . ASN A 1 104 ? -1.151 -0.716 14.448 1.00 96.19 104 ASN A CA 1
ATOM 827 C C . ASN A 1 104 ? -1.956 -1.219 13.254 1.00 96.19 104 ASN A C 1
ATOM 829 O O . ASN A 1 104 ? -1.906 -0.609 12.191 1.00 96.19 104 ASN A O 1
ATOM 833 N N . LEU A 1 105 ? -2.704 -2.304 13.433 1.00 96.81 105 LEU A N 1
ATOM 834 C CA . LEU A 1 105 ? -3.736 -2.728 12.493 1.00 96.81 105 LEU A CA 1
ATOM 835 C C . LEU A 1 105 ? -5.068 -2.100 12.902 1.00 96.81 105 LEU A C 1
ATOM 837 O O . LEU A 1 105 ? -5.460 -2.165 14.070 1.00 96.81 105 LEU A O 1
ATOM 841 N N . TYR A 1 106 ? -5.779 -1.534 11.939 1.00 96.94 106 TYR A N 1
ATOM 842 C CA . TYR A 1 106 ? -7.129 -1.015 12.108 1.00 96.94 106 TYR A CA 1
ATOM 843 C C . TYR A 1 106 ? -8.115 -2.036 11.555 1.00 96.94 106 TYR A C 1
ATOM 845 O O . TYR A 1 106 ? -8.229 -2.243 10.343 1.00 96.94 106 TYR A O 1
ATOM 853 N N . VAL A 1 107 ? -8.802 -2.693 12.480 1.00 96.69 107 VAL A N 1
ATOM 854 C CA . VAL A 1 107 ? -9.714 -3.798 12.213 1.00 96.69 107 VAL A CA 1
ATOM 855 C C . VAL A 1 107 ? -11.143 -3.283 12.296 1.00 96.69 107 VAL A C 1
ATOM 857 O O . VAL A 1 107 ? -11.558 -2.748 13.324 1.00 96.69 107 VAL A O 1
ATOM 860 N N . PHE A 1 108 ? -11.891 -3.456 11.215 1.00 95.00 108 PHE A N 1
ATOM 861 C CA . PHE A 1 108 ? -13.290 -3.075 11.089 1.00 95.00 108 PHE A CA 1
ATOM 862 C C . PHE A 1 108 ? -14.132 -4.341 11.001 1.00 95.00 108 PHE A C 1
ATOM 864 O O . PHE A 1 108 ? -13.944 -5.133 10.087 1.00 95.00 108 PHE A O 1
ATOM 871 N N . ASP A 1 109 ? -15.009 -4.560 11.983 1.00 90.75 109 ASP A N 1
ATOM 872 C CA . ASP A 1 109 ? -15.826 -5.782 12.097 1.00 90.75 109 ASP A CA 1
ATOM 873 C C . ASP A 1 109 ? -15.039 -7.088 11.841 1.00 90.75 109 ASP A C 1
ATOM 875 O O . ASP A 1 109 ? -15.401 -7.928 11.024 1.00 90.75 109 ASP A O 1
ATOM 879 N N . ARG A 1 110 ? -13.913 -7.242 12.554 1.00 89.88 110 ARG A N 1
ATOM 880 C CA . ARG A 1 110 ? -12.972 -8.381 12.457 1.00 89.88 110 ARG A CA 1
ATOM 881 C C . ARG A 1 110 ? -12.171 -8.481 11.154 1.00 89.88 110 ARG A C 1
ATOM 883 O O . ARG A 1 110 ? -11.341 -9.379 11.051 1.00 89.88 110 ARG A O 1
ATOM 890 N N . THR A 1 111 ? -12.312 -7.537 10.231 1.00 93.88 111 THR A N 1
ATOM 891 C CA . THR A 1 111 ? -11.498 -7.473 9.012 1.00 93.88 111 THR A CA 1
ATOM 892 C C . THR A 1 111 ? -10.424 -6.386 9.129 1.00 93.88 111 THR A C 1
ATOM 894 O O . THR A 1 111 ? -10.763 -5.217 9.334 1.00 93.88 111 THR A O 1
ATOM 897 N N . PRO A 1 112 ? -9.121 -6.708 9.030 1.00 95.56 112 PRO A N 1
ATOM 898 C CA . PRO A 1 112 ? -8.077 -5.690 8.956 1.00 95.56 112 PRO A CA 1
ATOM 899 C C . PRO A 1 112 ? -8.197 -4.947 7.622 1.00 95.56 112 PRO A C 1
ATOM 901 O O . PRO A 1 112 ? -8.157 -5.571 6.568 1.00 95.56 112 PRO A O 1
ATOM 904 N N . LEU A 1 113 ? -8.361 -3.621 7.659 1.00 96.56 113 LEU A N 1
ATOM 905 C CA . LEU A 1 113 ? -8.506 -2.817 6.435 1.00 96.56 113 LEU A CA 1
ATOM 906 C C . LEU A 1 113 ? -7.365 -1.828 6.232 1.00 96.56 113 LEU A C 1
ATOM 908 O O . LEU A 1 113 ? -6.971 -1.597 5.093 1.00 96.56 113 LEU A O 1
ATOM 912 N N . LEU A 1 114 ? -6.811 -1.282 7.313 1.00 97.31 114 LEU A N 1
ATOM 913 C CA . LEU A 1 114 ? -5.698 -0.333 7.274 1.00 97.31 114 LEU A CA 1
ATOM 914 C C . LEU A 1 114 ? -4.623 -0.761 8.270 1.00 97.31 114 LEU A C 1
ATOM 916 O O . LEU A 1 114 ? -4.917 -1.410 9.277 1.00 97.31 114 LEU A O 1
ATOM 920 N N . PHE A 1 115 ? -3.392 -0.328 8.042 1.00 96.88 115 PHE A N 1
ATOM 921 C CA . PHE A 1 115 ? -2.315 -0.441 9.011 1.00 96.88 115 PHE A CA 1
ATOM 922 C C . PHE A 1 115 ? -1.407 0.786 8.991 1.00 96.88 115 PHE A C 1
ATOM 924 O O . PHE A 1 115 ? -1.335 1.520 8.010 1.00 96.88 115 PHE A O 1
ATOM 931 N N . GLU A 1 116 ? -0.724 1.017 10.103 1.00 95.56 116 GLU A N 1
ATOM 932 C CA . GLU A 1 116 ? 0.225 2.114 10.272 1.00 95.56 116 GLU A CA 1
ATOM 933 C C . GLU A 1 116 ? 1.484 1.600 10.958 1.00 95.56 116 GLU A C 1
ATOM 935 O O . GLU A 1 116 ? 1.415 0.876 11.959 1.00 95.56 116 GLU A O 1
ATOM 940 N N . ILE A 1 117 ? 2.638 1.995 10.433 1.00 94.44 117 ILE A N 1
ATOM 941 C CA . ILE A 1 117 ? 3.939 1.693 11.025 1.00 94.44 117 ILE A CA 1
ATOM 942 C C . ILE A 1 117 ? 4.248 2.782 12.047 1.00 94.44 117 ILE A C 1
ATOM 944 O O . ILE A 1 117 ? 4.119 3.976 11.769 1.00 94.44 117 ILE A O 1
ATOM 948 N N . ALA A 1 118 ? 4.642 2.381 13.255 1.00 91.00 118 ALA A N 1
ATOM 949 C CA . ALA A 1 118 ? 4.891 3.330 14.330 1.00 91.00 118 ALA A CA 1
ATOM 950 C C . ALA A 1 118 ? 6.009 4.315 13.947 1.00 91.00 118 ALA A C 1
ATOM 952 O O . ALA A 1 118 ? 7.139 3.904 13.692 1.00 91.00 118 ALA A O 1
ATOM 953 N N . GLY A 1 119 ? 5.691 5.611 13.968 1.00 89.12 119 GLY A N 1
ATOM 954 C CA . GLY A 1 119 ? 6.630 6.697 13.675 1.00 89.12 119 GLY A CA 1
ATOM 955 C C . GLY A 1 119 ? 6.572 7.244 12.247 1.00 89.12 119 GLY A C 1
ATOM 956 O O . GLY A 1 119 ? 7.168 8.287 12.012 1.00 89.12 119 GLY A O 1
ATOM 957 N N . GLU A 1 120 ? 5.844 6.605 11.321 1.00 90.31 120 GLU A N 1
ATOM 958 C CA . GLU A 1 120 ? 5.739 7.091 9.933 1.00 90.31 120 GLU A CA 1
ATOM 959 C C . GLU A 1 120 ? 4.578 8.068 9.714 1.00 90.31 120 GLU A C 1
ATOM 961 O O . GLU A 1 120 ? 4.698 8.992 8.919 1.00 90.31 120 GLU A O 1
ATOM 966 N N . GLY A 1 121 ? 3.445 7.889 10.401 1.00 90.69 121 GLY A N 1
ATOM 967 C CA . GLY A 1 121 ? 2.262 8.745 10.221 1.00 90.69 121 GLY A CA 1
ATOM 968 C C . GLY A 1 121 ? 1.428 8.436 8.967 1.00 90.69 121 GLY A C 1
ATOM 969 O O . GLY A 1 121 ? 0.287 8.898 8.865 1.00 90.69 121 GLY A O 1
ATOM 970 N N . THR A 1 122 ? 1.954 7.638 8.033 1.00 94.06 122 THR A N 1
ATOM 971 C CA . THR A 1 122 ? 1.249 7.174 6.829 1.00 94.06 122 THR A CA 1
ATOM 972 C C . THR A 1 122 ? 0.309 6.008 7.148 1.00 94.06 122 THR A C 1
ATOM 974 O O . THR A 1 122 ? 0.698 5.034 7.796 1.00 94.06 122 THR A O 1
ATOM 977 N N . LEU A 1 123 ? -0.935 6.091 6.662 1.00 95.88 123 LEU A N 1
ATOM 978 C CA . LEU A 1 123 ? -1.878 4.970 6.656 1.00 95.88 123 LEU A CA 1
ATOM 979 C C . LEU A 1 123 ? -1.724 4.171 5.366 1.00 95.88 123 LEU A C 1
ATOM 981 O O . LEU A 1 123 ? -1.839 4.725 4.276 1.00 95.88 123 LEU A O 1
ATOM 985 N N . TYR A 1 124 ? -1.538 2.865 5.500 1.00 96.94 124 TYR A N 1
ATOM 986 C CA . TYR A 1 124 ? -1.480 1.944 4.375 1.00 96.94 124 TYR A CA 1
ATOM 987 C C . TYR A 1 124 ? -2.765 1.111 4.321 1.00 96.94 124 TYR A C 1
ATOM 989 O O . TYR A 1 124 ? -3.166 0.544 5.345 1.00 96.94 124 TYR A O 1
ATOM 997 N N . PRO A 1 125 ? -3.435 1.012 3.160 1.00 97.31 125 PRO A N 1
ATOM 998 C CA . PRO A 1 125 ? -4.521 0.063 2.983 1.00 97.31 125 PRO A CA 1
ATOM 999 C C . PRO A 1 125 ? -3.980 -1.367 2.970 1.00 97.31 125 PRO A C 1
ATOM 1001 O O . PRO A 1 125 ? -2.868 -1.638 2.524 1.00 97.31 125 PRO A O 1
ATOM 1004 N N . THR A 1 126 ? -4.778 -2.309 3.456 1.00 97.12 126 THR A N 1
ATOM 1005 C CA . THR A 1 126 ? -4.538 -3.732 3.186 1.00 97.12 126 THR A CA 1
ATOM 1006 C C . THR A 1 126 ? -4.807 -4.031 1.716 1.00 97.12 126 THR A C 1
ATOM 1008 O O . THR A 1 126 ? -5.563 -3.305 1.063 1.00 97.12 126 THR A O 1
ATOM 1011 N N . VAL A 1 127 ? -4.257 -5.133 1.195 1.00 96.25 127 VAL A N 1
ATOM 1012 C CA . VAL A 1 127 ? -4.584 -5.581 -0.165 1.00 96.25 127 VAL A CA 1
ATOM 1013 C C . VAL A 1 127 ? -6.102 -5.776 -0.265 1.00 96.25 127 VAL A C 1
ATOM 1015 O O . VAL A 1 127 ? -6.710 -5.330 -1.231 1.00 96.25 127 VAL A O 1
ATOM 1018 N N . TYR A 1 128 ? -6.750 -6.291 0.784 1.00 95.25 128 TYR A N 1
ATOM 1019 C CA . TYR A 1 128 ? -8.202 -6.460 0.813 1.00 95.25 128 TYR A CA 1
ATOM 1020 C C . TYR A 1 128 ? -8.974 -5.138 0.649 1.00 95.25 128 TYR A C 1
ATOM 1022 O O . TYR A 1 128 ? -9.897 -5.070 -0.159 1.00 95.25 128 TYR A O 1
ATOM 1030 N N . LEU A 1 129 ? -8.579 -4.056 1.333 1.00 95.88 129 LEU A N 1
ATOM 1031 C CA . LEU A 1 129 ? -9.246 -2.753 1.177 1.00 95.88 129 LEU A CA 1
ATOM 1032 C C . LEU A 1 129 ? -9.130 -2.212 -0.257 1.00 95.88 129 LEU A C 1
ATOM 1034 O O . LEU A 1 129 ? -10.096 -1.662 -0.781 1.00 95.88 129 LEU A O 1
ATOM 1038 N N . THR A 1 130 ? -7.988 -2.418 -0.915 1.00 95.88 130 THR A N 1
ATOM 1039 C CA . THR A 1 130 ? -7.800 -1.989 -2.312 1.00 95.88 130 THR A CA 1
ATOM 1040 C C . THR A 1 130 ? -8.662 -2.769 -3.315 1.00 95.88 130 THR A C 1
ATOM 1042 O O . THR A 1 130 ? -8.867 -2.309 -4.433 1.00 95.88 130 THR A O 1
ATOM 1045 N N . TRP A 1 131 ? -9.204 -3.932 -2.925 1.00 94.31 131 TRP A N 1
ATOM 1046 C CA . TRP A 1 131 ? -10.185 -4.682 -3.724 1.00 94.31 131 TRP A CA 1
ATOM 1047 C C . TRP A 1 131 ? -11.611 -4.167 -3.522 1.00 94.31 131 TRP A C 1
ATOM 1049 O O . TRP A 1 131 ? -12.457 -4.351 -4.394 1.00 94.31 131 TRP A O 1
ATOM 1059 N N . LEU A 1 132 ? -11.887 -3.528 -2.381 1.00 93.00 132 LEU A N 1
ATOM 1060 C CA . LEU A 1 132 ? -13.182 -2.905 -2.109 1.00 93.00 132 LEU A CA 1
ATOM 1061 C C . LEU A 1 132 ? -13.327 -1.559 -2.825 1.00 93.00 132 LEU A C 1
ATOM 1063 O O . LEU A 1 132 ? -14.429 -1.203 -3.233 1.00 93.00 132 LEU A O 1
ATOM 1067 N N . THR A 1 133 ? -12.233 -0.804 -2.960 1.00 93.56 133 THR A N 1
ATOM 1068 C CA . THR A 1 133 ? -12.223 0.493 -3.645 1.00 93.56 133 THR A CA 1
ATOM 1069 C C . THR A 1 133 ? -10.861 0.806 -4.264 1.00 93.56 133 THR A C 1
ATOM 1071 O O . THR A 1 133 ? -9.823 0.662 -3.614 1.00 93.56 133 THR A O 1
ATOM 1074 N N . SER A 1 134 ? -10.866 1.287 -5.512 1.00 89.56 134 SER A N 1
ATOM 1075 C CA . SER A 1 134 ? -9.670 1.778 -6.212 1.00 89.56 134 SER A CA 1
ATOM 1076 C C . SER A 1 134 ? -9.143 3.097 -5.650 1.00 89.56 134 SER A C 1
ATOM 1078 O O . SER A 1 134 ? -7.981 3.422 -5.869 1.00 89.56 134 SER A O 1
ATOM 1080 N N . GLU A 1 135 ? -9.965 3.828 -4.893 1.00 92.38 135 GLU A N 1
ATOM 1081 C CA . GLU A 1 135 ? -9.607 5.124 -4.299 1.00 92.38 135 GLU A CA 1
ATOM 1082 C C . GLU A 1 135 ? -8.750 4.985 -3.029 1.00 92.38 135 GLU A C 1
ATOM 1084 O O . GLU A 1 135 ? -8.341 5.978 -2.433 1.00 92.38 135 GLU A O 1
ATOM 1089 N N . ALA A 1 136 ? -8.464 3.754 -2.587 1.00 92.88 136 ALA A N 1
ATOM 1090 C CA . ALA A 1 136 ? -7.673 3.503 -1.384 1.00 92.88 136 ALA A CA 1
ATOM 1091 C C . ALA A 1 136 ? -6.224 4.010 -1.500 1.00 92.88 136 ALA A C 1
ATOM 1093 O O . ALA A 1 136 ? -5.664 4.483 -0.509 1.00 92.88 136 ALA A O 1
ATOM 1094 N N . CYS A 1 137 ? -5.609 3.884 -2.680 1.00 94.81 137 CYS A N 1
ATOM 1095 C CA . CYS A 1 137 ? -4.304 4.458 -3.010 1.00 94.81 137 CYS A CA 1
ATOM 1096 C C . CYS A 1 137 ? -4.010 4.355 -4.523 1.00 94.81 137 CYS A C 1
ATOM 1098 O O . CYS A 1 137 ? -4.635 3.551 -5.219 1.00 94.81 137 CYS A O 1
ATOM 1100 N N . PRO A 1 138 ? -3.031 5.118 -5.051 1.00 95.88 138 PRO A N 1
ATOM 1101 C CA . PRO A 1 138 ? -2.608 5.007 -6.445 1.00 95.88 138 PRO A CA 1
ATOM 1102 C C . PRO A 1 138 ? -2.122 3.597 -6.809 1.00 95.88 138 PRO A C 1
ATOM 1104 O O . PRO A 1 138 ? -1.400 2.959 -6.038 1.00 95.88 138 PRO A O 1
ATOM 1107 N N . ILE A 1 139 ? -2.464 3.138 -8.017 1.00 96.44 139 ILE A N 1
ATOM 1108 C CA . ILE A 1 139 ? -2.118 1.799 -8.514 1.00 96.44 139 ILE A CA 1
ATOM 1109 C C . ILE A 1 139 ? -1.020 1.887 -9.580 1.00 96.44 139 ILE A C 1
ATOM 1111 O O . ILE A 1 139 ? -1.200 2.511 -10.625 1.00 96.44 139 ILE A O 1
ATOM 1115 N N . ILE A 1 140 ? 0.103 1.206 -9.346 1.00 96.25 140 ILE A N 1
ATOM 1116 C CA . ILE A 1 140 ? 1.143 0.963 -10.351 1.00 96.25 140 ILE A CA 1
ATOM 1117 C C . ILE A 1 140 ? 0.904 -0.395 -11.010 1.00 96.25 140 ILE A C 1
ATOM 1119 O O . ILE A 1 140 ? 0.670 -1.401 -10.341 1.00 96.25 140 ILE A O 1
ATOM 1123 N N . TYR A 1 141 ? 1.037 -0.435 -12.333 1.00 96.06 141 TYR A N 1
ATOM 1124 C CA . TYR A 1 141 ? 0.945 -1.666 -13.107 1.00 96.06 141 TYR A CA 1
ATOM 1125 C C . TYR A 1 141 ? 2.333 -2.262 -13.359 1.00 96.06 141 TYR A C 1
ATOM 1127 O O . TYR A 1 141 ? 3.257 -1.552 -13.758 1.00 96.06 141 TYR A O 1
ATOM 1135 N N . VAL A 1 142 ? 2.490 -3.567 -13.147 1.00 95.94 142 VAL A N 1
ATOM 1136 C CA . VAL A 1 142 ? 3.758 -4.298 -13.316 1.00 95.94 142 VAL A CA 1
ATOM 1137 C C . VAL A 1 142 ? 3.595 -5.513 -14.228 1.00 95.94 142 VAL A C 1
ATOM 1139 O O . VAL A 1 142 ? 2.489 -6.022 -14.423 1.00 95.94 142 VAL A O 1
ATOM 1142 N N . HIS A 1 143 ? 4.702 -5.995 -14.791 1.00 93.94 143 HIS A N 1
ATOM 1143 C CA . HIS A 1 143 ? 4.712 -7.264 -15.524 1.00 93.94 143 HIS A CA 1
ATOM 1144 C C . HIS A 1 143 ? 4.450 -8.452 -14.583 1.00 93.94 143 HIS A C 1
ATOM 1146 O O . HIS A 1 143 ? 4.972 -8.477 -13.472 1.00 93.94 143 HIS A O 1
ATOM 1152 N N . GLU A 1 144 ? 3.727 -9.476 -15.050 1.00 93.44 144 GLU A N 1
ATOM 1153 C CA . GLU A 1 144 ? 3.420 -10.696 -14.276 1.00 93.44 144 GLU A CA 1
ATOM 1154 C C . GLU A 1 144 ? 4.656 -11.355 -13.640 1.00 93.44 144 GLU A C 1
ATOM 1156 O O . GLU A 1 144 ? 4.624 -11.701 -12.464 1.00 93.44 144 GLU A O 1
ATOM 1161 N N . ARG A 1 145 ? 5.791 -11.409 -14.349 1.00 92.44 145 ARG A N 1
ATOM 1162 C CA . ARG A 1 145 ? 7.050 -11.997 -13.838 1.00 92.44 145 ARG A CA 1
ATOM 1163 C C . ARG A 1 145 ? 7.621 -11.292 -12.606 1.00 92.44 145 ARG A C 1
ATOM 1165 O O . ARG A 1 145 ? 8.443 -11.862 -11.901 1.00 92.44 145 ARG A O 1
ATOM 1172 N N . VAL A 1 146 ? 7.231 -10.040 -12.356 1.00 92.62 146 VAL A N 1
ATOM 1173 C CA . VAL A 1 146 ? 7.675 -9.297 -11.169 1.00 92.62 146 VAL A CA 1
ATOM 1174 C C . VAL A 1 146 ? 7.095 -9.928 -9.904 1.00 92.62 146 VAL A C 1
ATOM 1176 O O . VAL A 1 146 ? 7.758 -9.920 -8.872 1.00 92.62 146 VAL A O 1
ATOM 1179 N N . PHE A 1 147 ? 5.900 -10.520 -9.994 1.00 91.81 147 PHE A N 1
ATOM 1180 C CA . PHE A 1 147 ? 5.169 -11.057 -8.851 1.00 91.81 147 PHE A CA 1
ATOM 1181 C C . PHE A 1 147 ? 5.954 -12.127 -8.081 1.00 91.81 147 PHE A C 1
ATOM 1183 O O . PHE A 1 147 ? 6.026 -12.040 -6.859 1.00 91.81 147 PHE A O 1
ATOM 1190 N N . GLU A 1 148 ? 6.643 -13.041 -8.772 1.00 91.31 148 GLU A N 1
ATOM 1191 C CA . GLU A 1 148 ? 7.475 -14.074 -8.133 1.00 91.31 148 GLU A CA 1
ATOM 1192 C C . GLU A 1 148 ? 8.563 -13.467 -7.231 1.00 91.31 148 GLU A C 1
ATOM 1194 O O . GLU A 1 148 ? 8.874 -13.990 -6.161 1.00 91.31 148 GLU A O 1
ATOM 1199 N N . TYR A 1 149 ? 9.142 -12.330 -7.624 1.00 92.88 149 TYR A N 1
ATOM 1200 C CA . TYR A 1 149 ? 10.131 -11.638 -6.798 1.00 92.88 149 TYR A CA 1
ATOM 1201 C C . TYR A 1 149 ? 9.484 -10.953 -5.592 1.00 92.88 149 TYR A C 1
ATOM 1203 O O . TYR A 1 149 ? 10.050 -10.986 -4.498 1.00 92.88 149 TYR A O 1
ATOM 1211 N N . LEU A 1 150 ? 8.295 -10.369 -5.771 1.00 92.25 150 LEU A N 1
ATOM 1212 C CA . LEU A 1 150 ? 7.554 -9.718 -4.687 1.00 92.25 150 LEU A CA 1
ATOM 1213 C C . LEU A 1 150 ? 7.101 -10.739 -3.632 1.00 92.25 150 LEU A C 1
ATOM 1215 O O . LEU A 1 150 ? 7.268 -10.484 -2.442 1.00 92.25 150 LEU A O 1
ATOM 1219 N N . GLU A 1 151 ? 6.612 -11.917 -4.041 1.00 90.19 151 GLU A N 1
ATOM 1220 C CA . GLU A 1 151 ? 6.268 -13.025 -3.127 1.00 90.19 151 GLU A CA 1
ATOM 1221 C C . GLU A 1 151 ? 7.481 -13.491 -2.317 1.00 90.19 151 GLU A C 1
ATOM 1223 O O . GLU A 1 151 ? 7.386 -13.815 -1.130 1.00 90.19 151 GLU A O 1
ATOM 1228 N N . ASN A 1 152 ? 8.666 -13.436 -2.924 1.00 89.19 152 ASN A N 1
ATOM 1229 C CA . ASN A 1 152 ? 9.919 -13.713 -2.236 1.00 89.19 152 ASN A CA 1
ATOM 1230 C C . ASN A 1 152 ? 10.383 -12.577 -1.305 1.00 89.19 152 ASN A C 1
ATOM 1232 O O . ASN A 1 152 ? 11.412 -12.730 -0.646 1.00 89.19 152 ASN A O 1
ATOM 1236 N N . GLY A 1 153 ? 9.616 -11.495 -1.159 1.00 85.56 153 GLY A N 1
ATOM 1237 C CA . GLY A 1 153 ? 9.909 -10.374 -0.264 1.00 85.56 153 GLY A CA 1
ATOM 1238 C C . GLY A 1 153 ? 10.839 -9.323 -0.869 1.00 85.56 153 GLY A C 1
ATOM 1239 O O . GLY A 1 153 ? 11.426 -8.535 -0.127 1.00 85.56 153 GLY A O 1
ATOM 1240 N N . ALA A 1 154 ? 11.018 -9.318 -2.192 1.00 91.81 154 ALA A N 1
ATOM 1241 C CA . ALA A 1 154 ? 11.769 -8.269 -2.865 1.00 91.81 154 ALA A CA 1
ATOM 1242 C C . ALA A 1 154 ? 10.952 -6.974 -2.970 1.00 91.81 154 ALA A C 1
ATOM 1244 O O . ALA A 1 154 ? 9.723 -6.983 -3.037 1.00 91.81 154 ALA A O 1
ATOM 1245 N N . ASP A 1 155 ? 11.663 -5.854 -3.054 1.00 95.06 155 ASP A N 1
ATOM 1246 C CA . ASP A 1 155 ? 11.059 -4.568 -3.382 1.00 95.06 155 ASP A CA 1
ATOM 1247 C C . ASP A 1 155 ? 10.783 -4.446 -4.884 1.00 95.06 155 ASP A C 1
ATOM 1249 O O . ASP A 1 155 ? 11.429 -5.092 -5.716 1.00 95.06 155 ASP A O 1
ATOM 1253 N N . LEU A 1 156 ? 9.873 -3.543 -5.253 1.00 95.50 156 LEU A N 1
ATOM 1254 C CA . LEU A 1 156 ? 9.623 -3.234 -6.652 1.00 95.50 156 LEU A CA 1
ATOM 1255 C C . LEU A 1 156 ? 10.759 -2.382 -7.223 1.00 95.50 156 LEU A C 1
ATOM 1257 O O . LEU A 1 156 ? 10.947 -1.210 -6.874 1.00 95.50 156 LEU A O 1
ATOM 1261 N N . MET A 1 157 ? 11.467 -2.965 -8.182 1.00 95.62 157 MET A N 1
ATOM 1262 C CA . MET A 1 157 ? 12.412 -2.253 -9.032 1.00 95.62 157 MET A CA 1
ATOM 1263 C C . MET A 1 157 ? 11.663 -1.584 -10.190 1.00 95.62 157 MET A C 1
ATOM 1265 O O . MET A 1 157 ? 10.875 -2.228 -10.883 1.00 95.62 157 MET A O 1
ATOM 1269 N N . LEU A 1 158 ? 11.947 -0.304 -10.441 1.00 94.62 158 LEU A N 1
ATOM 1270 C CA . LEU A 1 158 ? 11.280 0.501 -11.473 1.00 94.62 158 LEU A CA 1
ATOM 1271 C C . LEU A 1 158 ? 11.329 -0.083 -12.904 1.00 94.62 158 LEU A C 1
ATOM 1273 O O . LEU A 1 158 ? 10.359 0.119 -13.635 1.00 94.62 158 LEU A O 1
ATOM 1277 N N . PRO A 1 159 ? 12.351 -0.863 -13.323 1.00 93.38 159 PRO A N 1
ATOM 1278 C CA . PRO A 1 159 ? 12.323 -1.550 -14.617 1.00 93.38 159 PRO A CA 1
ATOM 1279 C C . PRO A 1 159 ? 11.188 -2.572 -14.784 1.00 93.38 159 PRO A C 1
ATOM 1281 O O . PRO A 1 159 ? 10.845 -2.900 -15.915 1.00 93.38 159 PRO A O 1
ATOM 1284 N N . GLY A 1 160 ? 10.612 -3.077 -13.686 1.00 92.38 160 GLY A N 1
ATOM 1285 C CA . GLY A 1 160 ? 9.474 -4.003 -13.708 1.00 92.38 160 GLY A CA 1
ATOM 1286 C C . GLY A 1 160 ? 8.111 -3.325 -13.890 1.00 92.38 160 GLY A C 1
ATOM 1287 O O . GLY A 1 160 ? 7.103 -4.014 -14.064 1.00 92.38 160 GLY A O 1
ATOM 1288 N N . VAL A 1 161 ? 8.071 -1.990 -13.850 1.00 94.94 161 VAL A N 1
ATOM 1289 C CA . VAL A 1 161 ? 6.856 -1.188 -14.020 1.00 94.94 161 VAL A CA 1
ATOM 1290 C C . VAL A 1 161 ? 6.491 -1.081 -15.498 1.00 94.94 161 VAL A C 1
ATOM 1292 O O . VAL A 1 161 ? 7.339 -0.807 -16.353 1.00 94.94 161 VAL A O 1
ATOM 1295 N N . LEU A 1 162 ? 5.208 -1.263 -15.796 1.00 93.56 162 LEU A N 1
ATOM 1296 C CA . LEU A 1 162 ? 4.647 -1.053 -17.124 1.00 93.56 162 LEU A CA 1
ATOM 1297 C C . LEU A 1 162 ? 4.595 0.442 -17.438 1.00 93.56 162 LEU A C 1
ATOM 1299 O O . LEU A 1 162 ? 4.169 1.250 -16.620 1.00 93.56 162 LEU A O 1
ATOM 1303 N N . ARG A 1 163 ? 5.057 0.798 -18.639 1.00 87.56 163 ARG A N 1
ATOM 1304 C CA . ARG A 1 163 ? 5.200 2.197 -19.094 1.00 87.56 163 ARG A CA 1
ATOM 1305 C C . ARG A 1 163 ? 4.596 2.445 -20.473 1.00 87.56 163 ARG A C 1
ATOM 1307 O O . ARG A 1 163 ? 4.815 3.495 -21.069 1.00 87.56 163 ARG A O 1
ATOM 1314 N N . SER A 1 164 ? 3.937 1.442 -21.040 1.00 82.81 164 SER A N 1
ATOM 1315 C CA . SER A 1 164 ? 3.476 1.457 -22.426 1.00 82.81 164 SER A CA 1
ATOM 1316 C C . SER A 1 164 ? 1.962 1.336 -22.486 1.00 82.81 164 SER A C 1
ATOM 1318 O O . SER A 1 164 ? 1.347 0.678 -21.649 1.00 82.81 164 SER A O 1
ATOM 1320 N N . GLY A 1 165 ? 1.365 1.952 -23.507 1.00 82.38 165 GLY A N 1
ATOM 1321 C CA . GLY A 1 165 ? -0.084 1.957 -23.684 1.00 82.38 165 GLY A CA 1
ATOM 1322 C C . GLY A 1 165 ? -0.790 2.780 -22.594 1.00 82.38 165 GLY A C 1
ATOM 1323 O O . GLY A 1 165 ? -0.315 3.869 -22.273 1.00 82.38 165 GLY A O 1
ATOM 1324 N N . PRO A 1 166 ? -1.912 2.296 -22.027 1.00 85.31 166 PRO A N 1
ATOM 1325 C CA . PRO A 1 166 ? -2.676 3.032 -21.016 1.00 85.31 166 PRO A CA 1
ATOM 1326 C C . PRO A 1 166 ? -2.013 3.034 -19.626 1.00 85.31 166 PRO A C 1
ATOM 1328 O O . PRO A 1 166 ? -2.503 3.694 -18.715 1.00 85.31 166 PRO A O 1
ATOM 1331 N N . PHE A 1 167 ? -0.917 2.293 -19.440 1.00 88.44 167 PHE A N 1
ATOM 1332 C CA . PHE A 1 167 ? -0.268 2.108 -18.145 1.00 88.44 167 PHE A CA 1
ATOM 1333 C C . PHE A 1 167 ? 0.789 3.187 -17.915 1.00 88.44 167 PHE A C 1
ATOM 1335 O O . PHE A 1 167 ? 1.956 3.032 -18.279 1.00 88.44 167 PHE A O 1
ATOM 1342 N N . GLN A 1 168 ? 0.351 4.302 -17.336 1.00 89.06 168 GLN A N 1
ATOM 1343 C CA . GLN A 1 168 ? 1.223 5.375 -16.864 1.00 89.06 168 GLN A CA 1
ATOM 1344 C C . GLN A 1 168 ? 1.386 5.293 -15.347 1.00 89.06 168 GLN A C 1
ATOM 1346 O O . GLN A 1 168 ? 0.514 4.785 -14.642 1.00 89.06 168 GLN A O 1
ATOM 1351 N N . VAL A 1 169 ? 2.512 5.798 -14.843 1.00 91.69 169 VAL A N 1
ATOM 1352 C CA . VAL A 1 169 ? 2.731 5.913 -13.399 1.00 91.69 169 VAL A CA 1
ATOM 1353 C C . VAL A 1 169 ? 1.806 7.019 -12.875 1.00 91.69 169 VAL A C 1
ATOM 1355 O O . VAL A 1 169 ? 1.912 8.148 -13.360 1.00 91.69 169 VAL A O 1
ATOM 1358 N N . PRO A 1 170 ? 0.895 6.729 -11.928 1.00 94.06 170 PRO A N 1
ATOM 1359 C CA . PRO A 1 170 ? 0.006 7.747 -11.372 1.00 94.06 170 PRO A CA 1
ATOM 1360 C C . PRO A 1 170 ? 0.802 8.768 -10.543 1.00 94.06 170 PRO A C 1
ATOM 1362 O O . PRO A 1 170 ? 1.958 8.506 -10.207 1.00 94.06 170 PRO A O 1
ATOM 1365 N N . PRO A 1 171 ? 0.227 9.929 -10.187 1.00 95.06 171 PRO A N 1
ATOM 1366 C CA . PRO A 1 171 ? 0.867 10.858 -9.260 1.00 95.06 171 PRO A CA 1
ATOM 1367 C C . PRO A 1 171 ? 1.023 10.202 -7.880 1.00 95.06 171 PRO A C 1
ATOM 1369 O O . PRO A 1 171 ? 0.048 9.779 -7.262 1.00 95.06 171 PRO A O 1
ATOM 1372 N N . ILE A 1 172 ? 2.267 10.083 -7.426 1.00 96.00 172 ILE A N 1
ATOM 1373 C CA . ILE A 1 172 ? 2.662 9.440 -6.175 1.00 96.00 172 ILE A CA 1
ATOM 1374 C C . ILE A 1 172 ? 3.664 10.352 -5.481 1.00 96.00 172 ILE A C 1
ATOM 1376 O O . ILE A 1 172 ? 4.655 10.781 -6.080 1.00 96.00 172 ILE A O 1
ATOM 1380 N N . GLU A 1 173 ? 3.418 10.585 -4.198 1.00 95.25 173 GLU A N 1
ATOM 1381 C CA . GLU A 1 173 ? 4.341 11.269 -3.303 1.00 95.25 173 GLU A CA 1
ATOM 1382 C C . GLU A 1 173 ? 5.304 10.278 -2.647 1.00 95.25 173 GLU A C 1
ATOM 1384 O O . GLU A 1 173 ? 4.970 9.113 -2.409 1.00 95.25 173 GLU A O 1
ATOM 1389 N N . ARG A 1 174 ? 6.512 10.749 -2.325 1.00 95.50 174 ARG A N 1
ATOM 1390 C CA . ARG A 1 174 ? 7.469 9.955 -1.545 1.00 95.50 174 ARG A CA 1
ATOM 1391 C C . ARG A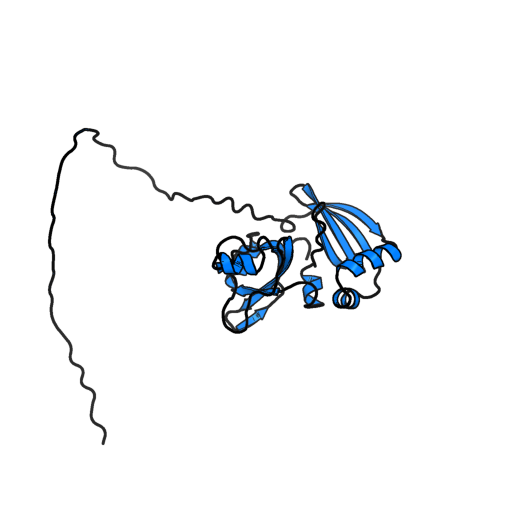 1 174 ? 6.867 9.621 -0.175 1.00 95.50 174 ARG A C 1
ATOM 1393 O O . ARG A 1 174 ? 6.168 10.440 0.409 1.00 95.50 174 ARG A O 1
ATOM 1400 N N . ASP A 1 175 ? 7.134 8.413 0.310 1.00 95.38 175 ASP A N 1
ATOM 1401 C CA . ASP A 1 175 ? 6.593 7.844 1.551 1.00 95.38 175 ASP A CA 1
ATOM 1402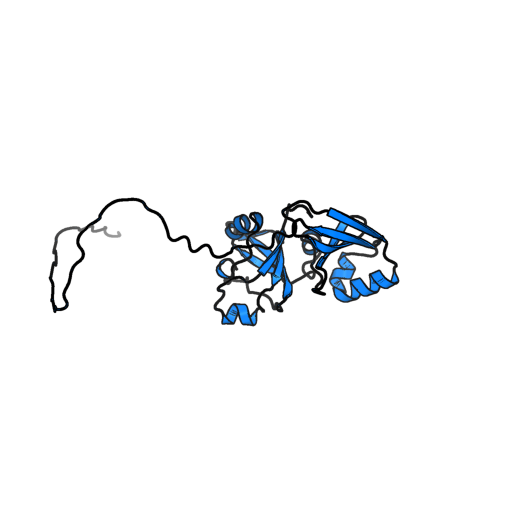 C C . ASP A 1 175 ? 5.062 7.646 1.560 1.00 95.38 175 ASP A C 1
ATOM 1404 O O . ASP A 1 175 ? 4.483 7.255 2.576 1.00 95.38 175 ASP A O 1
ATOM 1408 N N . GLY A 1 176 ? 4.404 7.849 0.412 1.00 95.38 176 GLY A N 1
ATOM 1409 C CA . GLY A 1 176 ? 2.990 7.557 0.208 1.00 95.38 176 GLY A CA 1
ATOM 1410 C C . GLY A 1 176 ? 2.702 6.063 0.030 1.00 95.38 176 GLY A C 1
ATOM 1411 O O . GLY A 1 176 ? 3.566 5.276 -0.373 1.00 95.38 176 GLY A O 1
ATOM 1412 N N . ALA A 1 177 ? 1.456 5.677 0.310 1.00 96.69 177 ALA A N 1
ATOM 1413 C CA . ALA A 1 177 ? 0.956 4.331 0.057 1.00 96.69 177 ALA A CA 1
ATOM 1414 C C . ALA A 1 177 ? 0.698 4.113 -1.441 1.00 96.69 177 ALA A C 1
ATOM 1416 O O . ALA A 1 177 ? 0.114 4.966 -2.106 1.00 96.69 177 ALA A O 1
ATOM 1417 N N . VAL A 1 178 ? 1.101 2.955 -1.962 1.00 97.25 178 VAL A N 1
ATOM 1418 C CA . VAL A 1 178 ? 0.928 2.575 -3.372 1.00 97.25 178 VAL A CA 1
ATOM 1419 C C . VAL A 1 178 ? 0.505 1.117 -3.460 1.00 97.25 178 VAL A C 1
ATOM 1421 O O . VAL A 1 178 ? 1.072 0.266 -2.776 1.00 97.25 178 VAL A O 1
ATOM 1424 N N . ALA A 1 179 ? -0.459 0.818 -4.324 1.00 97.38 179 ALA A N 1
ATOM 1425 C CA . ALA A 1 179 ? -0.866 -0.540 -4.656 1.00 97.38 179 ALA A CA 1
ATOM 1426 C C . ALA A 1 179 ? -0.246 -0.996 -5.980 1.00 97.38 179 ALA A C 1
ATOM 1428 O O . ALA A 1 179 ? 0.004 -0.194 -6.880 1.00 97.38 179 ALA A O 1
ATOM 1429 N N . LEU A 1 180 ? -0.017 -2.299 -6.120 1.00 96.75 180 LEU A N 1
ATOM 1430 C CA . LEU A 1 180 ? 0.505 -2.907 -7.339 1.00 96.75 180 LEU A CA 1
ATOM 1431 C C . LEU A 1 180 ? -0.541 -3.819 -7.964 1.00 96.75 180 LEU A C 1
ATOM 1433 O O . LEU A 1 180 ? -1.088 -4.678 -7.281 1.00 96.75 180 LEU A O 1
ATOM 1437 N N . SER A 1 181 ? -0.770 -3.680 -9.265 1.00 96.62 181 SER A N 1
ATOM 1438 C CA . SER A 1 181 ? -1.545 -4.628 -10.072 1.00 96.62 181 SER A CA 1
ATOM 1439 C C . SER A 1 181 ? -0.674 -5.196 -11.182 1.00 96.62 181 SER A C 1
ATOM 1441 O O . SER A 1 181 ? 0.230 -4.531 -11.681 1.00 96.62 181 SER A O 1
ATOM 1443 N N . MET A 1 182 ? -0.932 -6.433 -11.585 1.00 95.19 182 MET A N 1
ATOM 1444 C CA . MET A 1 182 ? -0.127 -7.134 -12.582 1.00 95.19 182 MET A CA 1
ATOM 1445 C C . MET A 1 182 ? -0.886 -7.272 -13.901 1.00 95.19 182 MET A C 1
ATOM 1447 O O . MET A 1 182 ? -2.074 -7.598 -13.915 1.00 95.19 182 MET A O 1
ATOM 1451 N N . LEU A 1 183 ? -0.192 -7.048 -15.016 1.00 94.75 183 LEU A N 1
ATOM 1452 C CA . LEU A 1 183 ? -0.688 -7.394 -16.345 1.00 94.75 183 LEU A CA 1
ATOM 1453 C C . LEU A 1 183 ? -0.206 -8.798 -16.698 1.00 94.75 183 LEU A C 1
ATOM 1455 O O . LEU A 1 183 ? 1.001 -9.046 -16.771 1.00 94.75 183 LEU A O 1
ATOM 1459 N N . THR A 1 184 ? -1.163 -9.692 -16.912 1.00 92.38 184 THR A N 1
ATOM 1460 C CA . THR A 1 184 ? -0.904 -11.065 -17.353 1.00 92.38 184 THR A CA 1
ATOM 1461 C C . THR A 1 184 ? -0.454 -11.120 -18.805 1.00 92.38 184 THR A C 1
ATOM 1463 O O . THR A 1 184 ? -0.749 -10.208 -19.583 1.00 92.38 184 THR A O 1
ATOM 1466 N N . GLU A 1 185 ? 0.213 -12.206 -19.192 1.00 88.75 185 GLU A N 1
ATOM 1467 C CA . GLU A 1 185 ? 0.605 -12.432 -20.593 1.00 88.75 185 GLU A CA 1
ATOM 1468 C C . GLU A 1 185 ? -0.609 -12.469 -21.549 1.00 88.75 185 GLU A C 1
ATOM 1470 O O . GLU A 1 185 ? -0.505 -12.021 -22.690 1.00 88.75 185 GLU A O 1
ATOM 1475 N N . ASP A 1 186 ? -1.788 -12.860 -21.049 1.00 90.31 186 ASP A N 1
ATOM 1476 C CA . ASP A 1 186 ? -3.073 -12.827 -21.769 1.00 90.31 186 ASP A CA 1
ATOM 1477 C C . ASP A 1 186 ? -3.672 -11.409 -21.923 1.00 90.31 186 ASP A C 1
ATOM 1479 O O . ASP A 1 186 ? -4.780 -11.243 -22.438 1.00 90.31 186 ASP A O 1
ATOM 1483 N N . GLY A 1 187 ? -2.995 -10.370 -21.422 1.00 88.75 187 GLY A N 1
ATOM 1484 C CA . GLY A 1 187 ? -3.441 -8.975 -21.489 1.00 88.75 187 GLY A CA 1
ATOM 1485 C C . GLY A 1 187 ? -4.507 -8.585 -20.459 1.00 88.75 187 GLY A C 1
ATOM 1486 O O . GLY A 1 187 ? -5.069 -7.493 -20.542 1.00 88.75 187 GLY A O 1
ATOM 1487 N N . LYS A 1 188 ? -4.797 -9.442 -19.472 1.00 92.69 188 LYS A N 1
ATOM 1488 C CA . LYS A 1 188 ? -5.740 -9.146 -18.378 1.00 92.69 188 LYS A CA 1
ATOM 1489 C C . LYS A 1 188 ? -5.020 -8.550 -17.174 1.00 92.69 188 LYS A C 1
ATOM 1491 O O . LYS A 1 188 ? -3.937 -9.011 -16.811 1.00 92.69 188 LYS A O 1
ATOM 1496 N N . ILE A 1 189 ? -5.649 -7.579 -16.520 1.00 94.19 189 ILE A N 1
ATOM 1497 C CA . ILE A 1 189 ? -5.180 -7.015 -15.250 1.00 94.19 189 ILE A CA 1
ATOM 1498 C C . ILE A 1 189 ? -5.647 -7.927 -14.112 1.00 94.19 189 ILE A C 1
ATOM 1500 O O . ILE A 1 189 ? -6.822 -8.289 -14.048 1.00 94.19 189 ILE A O 1
ATOM 1504 N N . LYS A 1 190 ? -4.734 -8.291 -13.212 1.00 93.44 190 LYS A N 1
ATOM 1505 C CA . LYS A 1 190 ? -5.034 -8.967 -11.946 1.00 93.44 190 LYS A CA 1
ATOM 1506 C C . LYS A 1 190 ? -4.540 -8.121 -10.778 1.00 93.44 190 LYS A C 1
ATOM 1508 O O . LYS A 1 190 ? -3.490 -7.483 -10.865 1.00 93.44 190 LYS A O 1
ATOM 1513 N N . GLY A 1 191 ? -5.264 -8.186 -9.669 1.00 90.94 191 GLY A N 1
ATOM 1514 C CA . GLY A 1 191 ? -4.915 -7.504 -8.431 1.00 90.94 191 GLY A CA 1
ATOM 1515 C C . GLY A 1 191 ? -5.939 -6.444 -8.023 1.00 90.94 191 GLY A C 1
ATOM 1516 O O . GLY A 1 191 ? -7.053 -6.459 -8.548 1.00 90.94 191 GLY A O 1
ATOM 1517 N N . PRO A 1 192 ? -5.563 -5.543 -7.099 1.00 95.31 192 PRO A N 1
ATOM 1518 C CA . PRO A 1 192 ? -4.203 -5.349 -6.576 1.00 95.31 192 PRO A CA 1
ATOM 1519 C C . PRO A 1 192 ? -3.591 -6.568 -5.869 1.00 95.31 192 PRO A C 1
ATOM 1521 O O . PRO A 1 192 ? -4.280 -7.321 -5.199 1.00 95.31 192 PRO A O 1
ATOM 1524 N N . VAL A 1 193 ? -2.295 -6.810 -6.044 1.00 95.62 193 VAL A N 1
ATOM 1525 C CA . VAL A 1 193 ? -1.593 -7.980 -5.483 1.00 95.62 193 VAL A CA 1
ATOM 1526 C C . VAL A 1 193 ? -0.685 -7.629 -4.313 1.00 95.62 193 VAL A C 1
ATOM 1528 O O . VAL A 1 193 ? -0.379 -8.499 -3.506 1.00 95.62 193 VAL A O 1
ATOM 1531 N N . ALA A 1 194 ? -0.260 -6.373 -4.201 1.00 96.31 194 ALA A N 1
ATOM 1532 C CA . ALA A 1 194 ? 0.597 -5.907 -3.120 1.00 96.31 194 ALA A CA 1
ATOM 1533 C C . ALA A 1 194 ? 0.336 -4.432 -2.805 1.00 96.31 194 ALA A C 1
ATOM 1535 O O . ALA A 1 194 ? -0.120 -3.678 -3.665 1.00 96.31 194 ALA A O 1
ATOM 1536 N N . VAL A 1 195 ? 0.674 -4.027 -1.586 1.00 97.00 195 VAL A N 1
ATOM 1537 C CA . VAL A 1 195 ? 0.713 -2.643 -1.117 1.00 97.00 195 VAL A CA 1
ATOM 1538 C C . VAL A 1 195 ? 2.108 -2.348 -0.574 1.00 97.00 195 VAL A C 1
ATOM 1540 O O . VAL A 1 195 ? 2.728 -3.169 0.108 1.00 97.00 195 VAL A O 1
ATOM 1543 N N . GLY A 1 196 ? 2.614 -1.161 -0.885 1.00 96.25 196 GLY A N 1
ATOM 1544 C CA . GLY A 1 196 ? 3.940 -0.724 -0.491 1.00 96.25 196 GLY A CA 1
ATOM 1545 C C . GLY A 1 196 ? 4.038 0.768 -0.204 1.00 96.25 196 GLY A C 1
ATOM 1546 O O . GLY A 1 196 ? 3.087 1.529 -0.391 1.00 96.25 196 GLY A O 1
ATOM 1547 N N . ARG A 1 197 ? 5.229 1.169 0.239 1.00 96.31 197 ARG A N 1
ATOM 1548 C CA . ARG A 1 197 ? 5.640 2.560 0.430 1.00 96.31 197 ARG A CA 1
ATOM 1549 C C . ARG A 1 197 ? 6.460 3.033 -0.763 1.00 96.31 197 ARG A C 1
ATOM 1551 O O . ARG A 1 197 ? 7.451 2.393 -1.125 1.00 96.31 197 ARG A O 1
ATOM 1558 N N . ALA A 1 198 ? 6.101 4.171 -1.342 1.00 97.00 198 ALA A N 1
ATOM 1559 C CA . ALA A 1 198 ? 6.887 4.798 -2.396 1.00 97.00 198 ALA A CA 1
ATOM 1560 C C . ALA A 1 198 ? 8.224 5.332 -1.856 1.00 97.00 198 ALA A C 1
ATOM 1562 O O . ALA A 1 198 ? 8.254 6.159 -0.952 1.00 97.00 198 ALA A O 1
ATOM 1563 N N . LEU A 1 199 ? 9.344 4.893 -2.432 1.00 96.44 199 LEU A N 1
ATOM 1564 C CA . LEU A 1 199 ? 10.683 5.400 -2.091 1.00 96.44 199 LEU A CA 1
ATOM 1565 C C . LEU A 1 199 ? 11.057 6.653 -2.900 1.00 96.44 199 LEU A C 1
ATOM 1567 O O . LEU A 1 199 ? 11.995 7.371 -2.556 1.00 96.44 199 LEU A O 1
ATOM 1571 N N . MET A 1 200 ? 10.333 6.904 -3.990 1.00 95.62 200 MET A N 1
ATOM 1572 C CA . MET A 1 200 ? 10.514 8.025 -4.909 1.00 95.62 200 MET A CA 1
ATOM 1573 C C . MET A 1 200 ? 9.145 8.609 -5.257 1.00 95.62 200 MET A C 1
ATOM 1575 O O . MET A 1 200 ? 8.166 7.867 -5.306 1.00 95.62 200 MET A O 1
ATOM 1579 N N . SER A 1 201 ? 9.077 9.914 -5.521 1.00 96.75 201 SER A N 1
ATOM 1580 C CA . SER A 1 201 ? 7.882 10.512 -6.131 1.00 96.75 201 SER A CA 1
ATOM 1581 C C . SER A 1 201 ? 7.781 10.105 -7.604 1.00 96.75 201 SER A C 1
ATOM 1583 O O . SER A 1 201 ? 8.784 9.723 -8.211 1.00 96.75 201 SER A O 1
ATOM 1585 N N . SER A 1 202 ? 6.611 10.234 -8.231 1.00 95.25 202 SER A N 1
ATOM 1586 C CA . SER A 1 202 ? 6.472 9.930 -9.668 1.00 95.25 202 SER A CA 1
ATOM 1587 C C . SER A 1 202 ? 7.405 10.774 -10.538 1.00 95.25 202 SER A C 1
ATOM 1589 O O . SER A 1 202 ? 7.980 10.269 -11.502 1.00 95.25 202 SER A O 1
ATOM 1591 N N . ASN A 1 203 ? 7.626 12.036 -10.157 1.00 95.50 203 ASN A N 1
ATOM 1592 C CA . ASN A 1 203 ? 8.567 12.923 -10.839 1.00 95.50 203 ASN A CA 1
ATOM 1593 C C . ASN A 1 203 ? 10.009 12.409 -10.715 1.00 95.50 203 ASN A C 1
ATOM 1595 O O . ASN A 1 203 ? 10.718 12.341 -11.719 1.00 95.50 203 ASN A O 1
ATOM 1599 N N . ASP A 1 204 ? 10.417 11.974 -9.519 1.00 95.75 204 ASP A N 1
ATOM 1600 C CA . ASP A 1 204 ? 11.739 11.386 -9.278 1.00 95.75 204 ASP A CA 1
ATOM 1601 C C . ASP A 1 204 ? 11.917 10.070 -10.050 1.00 95.75 204 ASP A C 1
ATOM 1603 O O . ASP A 1 204 ? 12.982 9.819 -10.615 1.00 95.75 204 ASP A O 1
ATOM 1607 N N . MET A 1 205 ? 10.879 9.225 -10.106 1.00 94.62 205 MET A N 1
ATOM 1608 C CA . MET A 1 205 ? 10.908 7.963 -10.854 1.00 94.62 205 MET A CA 1
ATOM 1609 C C . MET A 1 205 ? 11.167 8.213 -12.346 1.00 94.62 205 MET A C 1
ATOM 1611 O O . MET A 1 205 ? 12.016 7.552 -12.953 1.00 94.62 205 MET A O 1
ATOM 1615 N N . ILE A 1 206 ? 10.473 9.196 -12.929 1.00 93.12 206 ILE A N 1
ATOM 1616 C CA . ILE A 1 206 ? 10.631 9.586 -14.335 1.00 93.12 206 ILE A CA 1
ATOM 1617 C C . ILE A 1 206 ? 12.008 10.222 -14.566 1.00 93.12 206 ILE A C 1
ATOM 1619 O O . ILE A 1 206 ? 12.708 9.834 -15.506 1.00 93.12 206 ILE A O 1
ATOM 1623 N N . ALA A 1 207 ? 12.435 11.141 -13.694 1.00 94.25 207 ALA A N 1
ATOM 1624 C CA . ALA A 1 207 ? 13.737 11.807 -13.780 1.00 94.25 207 ALA A CA 1
ATOM 1625 C C . ALA A 1 207 ? 14.907 10.809 -13.715 1.00 94.25 207 ALA A C 1
ATOM 1627 O O . ALA A 1 207 ? 15.867 10.917 -14.480 1.00 94.25 207 ALA A O 1
ATOM 1628 N N . ASN A 1 208 ? 14.783 9.768 -12.885 1.00 93.50 208 ASN A N 1
ATOM 1629 C CA . ASN A 1 208 ? 15.747 8.670 -12.773 1.00 93.50 208 ASN A CA 1
ATOM 1630 C C . ASN A 1 208 ? 15.607 7.607 -13.877 1.00 93.50 208 ASN A C 1
ATOM 1632 O O . ASN A 1 208 ? 16.138 6.502 -13.750 1.00 93.50 208 ASN A O 1
ATOM 1636 N N . LYS A 1 209 ? 14.896 7.910 -14.972 1.00 93.44 209 LYS A N 1
ATOM 1637 C CA . LYS A 1 209 ? 14.696 7.013 -16.125 1.00 93.44 209 LYS A CA 1
ATOM 1638 C C . LYS A 1 209 ? 14.099 5.656 -15.736 1.00 93.44 209 LYS A C 1
ATOM 1640 O O . LYS A 1 209 ? 14.351 4.656 -16.412 1.00 93.44 209 LYS A O 1
ATOM 1645 N N . MET A 1 210 ? 13.295 5.619 -14.671 1.00 92.81 210 MET A N 1
ATOM 1646 C CA . MET A 1 210 ? 12.678 4.405 -14.133 1.00 92.81 210 MET A CA 1
ATOM 1647 C C . MET A 1 210 ? 13.716 3.338 -13.751 1.00 92.81 210 MET A C 1
ATOM 1649 O O . MET A 1 210 ? 13.560 2.157 -14.063 1.00 92.81 210 MET A O 1
ATOM 1653 N N . GLN A 1 211 ? 14.795 3.754 -13.084 1.00 93.19 211 GLN A N 1
ATOM 1654 C CA . GLN A 1 211 ? 15.844 2.867 -12.579 1.00 93.19 211 GLN A CA 1
ATOM 1655 C C . GLN A 1 211 ? 15.925 2.887 -11.050 1.00 93.19 211 GLN A C 1
ATOM 1657 O O . GLN A 1 211 ? 15.690 3.908 -10.411 1.00 93.19 211 GLN A O 1
ATOM 1662 N N . GLY A 1 212 ? 16.308 1.751 -10.464 1.00 93.06 212 GLY A N 1
ATOM 1663 C CA . GLY A 1 212 ? 16.453 1.596 -9.015 1.00 93.06 212 GLY A CA 1
ATOM 1664 C C . GLY A 1 212 ? 15.193 1.085 -8.312 1.00 93.06 212 GLY A C 1
ATOM 1665 O O . GLY A 1 212 ? 14.254 0.604 -8.952 1.00 93.06 212 GLY A O 1
ATOM 1666 N N . ARG A 1 213 ? 15.215 1.143 -6.975 1.00 94.62 213 ARG A N 1
ATOM 1667 C CA . ARG A 1 213 ? 14.104 0.737 -6.100 1.00 94.62 213 ARG A CA 1
ATOM 1668 C C . ARG A 1 213 ? 13.049 1.841 -6.084 1.00 94.62 213 ARG A C 1
ATOM 1670 O O . ARG A 1 213 ? 13.356 2.961 -5.690 1.00 94.62 213 ARG A O 1
ATOM 1677 N N . GLY A 1 214 ? 11.833 1.518 -6.512 1.00 94.75 214 GLY A N 1
ATOM 1678 C CA . GLY A 1 214 ? 10.728 2.474 -6.604 1.00 94.75 214 GLY A CA 1
ATOM 1679 C C . GLY A 1 214 ? 9.757 2.389 -5.438 1.00 94.75 214 GLY A C 1
ATOM 1680 O O . GLY A 1 214 ? 9.379 3.409 -4.868 1.00 94.75 214 GLY A O 1
ATOM 1681 N N . VAL A 1 215 ? 9.368 1.167 -5.072 1.00 96.44 215 VAL A N 1
ATOM 1682 C CA . VAL A 1 215 ? 8.390 0.912 -4.008 1.00 96.44 215 VAL A CA 1
ATOM 1683 C C . VAL A 1 215 ? 8.926 -0.184 -3.103 1.00 96.44 215 VAL A C 1
ATOM 1685 O O . VAL A 1 215 ? 9.314 -1.254 -3.571 1.00 96.44 215 VAL A O 1
ATOM 1688 N N . GLN A 1 216 ? 8.944 0.087 -1.805 1.00 95.69 216 GLN A N 1
ATOM 1689 C CA . GLN A 1 216 ? 9.213 -0.916 -0.790 1.00 95.69 216 GLN A CA 1
ATOM 1690 C C . GLN A 1 216 ? 7.930 -1.683 -0.494 1.00 95.69 216 GLN A C 1
ATOM 1692 O O . GLN A 1 216 ? 6.923 -1.074 -0.130 1.00 95.69 216 GLN A O 1
ATOM 1697 N N . ILE A 1 217 ? 7.952 -3.004 -0.647 1.00 95.69 217 ILE A N 1
ATOM 1698 C CA . ILE A 1 217 ? 6.752 -3.820 -0.440 1.00 95.69 217 ILE A CA 1
ATOM 1699 C C . ILE A 1 217 ? 6.523 -4.021 1.048 1.00 95.69 217 ILE A C 1
ATOM 1701 O O . ILE A 1 217 ? 7.440 -4.383 1.780 1.00 95.69 217 ILE A O 1
ATOM 1705 N N . LEU A 1 218 ? 5.292 -3.771 1.489 1.00 94.81 218 LEU A N 1
ATOM 1706 C CA . LEU A 1 218 ? 4.900 -3.908 2.886 1.00 94.81 218 LEU A CA 1
ATOM 1707 C C . LEU A 1 218 ? 3.961 -5.098 3.068 1.00 94.81 218 LEU A C 1
ATOM 1709 O O . LEU A 1 218 ? 4.159 -5.909 3.960 1.00 94.81 218 LEU A O 1
ATOM 1713 N N . HIS A 1 219 ? 2.963 -5.238 2.208 1.00 94.88 219 HIS A N 1
ATOM 1714 C CA . HIS A 1 219 ? 1.947 -6.275 2.329 1.00 94.88 219 HIS A CA 1
ATOM 1715 C C . HIS A 1 219 ? 1.657 -6.869 0.955 1.00 94.88 219 HIS A C 1
ATOM 1717 O O . HIS A 1 219 ? 1.559 -6.139 -0.030 1.00 94.88 219 HIS A O 1
ATOM 1723 N N . ILE A 1 220 ? 1.546 -8.189 0.873 1.00 94.69 220 ILE A N 1
ATOM 1724 C CA . ILE A 1 220 ? 1.292 -8.925 -0.363 1.00 94.69 220 ILE A CA 1
ATOM 1725 C C . ILE A 1 220 ? 0.153 -9.920 -0.164 1.00 94.69 220 ILE A C 1
ATOM 1727 O O . ILE A 1 220 ? -0.105 -10.408 0.934 1.00 94.69 220 ILE A O 1
ATOM 1731 N N . PHE A 1 221 ? -0.546 -10.224 -1.250 1.00 92.25 221 PHE A N 1
ATOM 1732 C CA . PHE A 1 221 ? -1.525 -11.296 -1.299 1.00 92.25 221 PHE A CA 1
ATOM 1733 C C . PHE A 1 221 ? -0.925 -12.607 -0.755 1.00 92.25 221 PHE A C 1
ATOM 1735 O O . PHE A 1 221 ? 0.149 -13.016 -1.191 1.00 92.25 221 PHE A O 1
ATOM 1742 N N . ARG A 1 222 ? -1.640 -13.268 0.169 1.00 89.81 222 ARG A N 1
ATOM 1743 C CA . ARG A 1 222 ? -1.248 -14.521 0.856 1.00 89.81 222 ARG A CA 1
ATOM 1744 C C . ARG A 1 222 ? -0.060 -14.432 1.821 1.00 89.81 222 ARG A C 1
ATOM 1746 O O . ARG A 1 222 ? 0.493 -15.471 2.186 1.00 89.81 222 ARG A O 1
ATOM 1753 N N . ASP A 1 223 ? 0.337 -13.239 2.253 1.00 92.06 223 ASP A N 1
ATOM 1754 C CA . ASP A 1 223 ? 1.217 -13.133 3.419 1.00 92.06 223 ASP A CA 1
ATOM 1755 C C . ASP A 1 223 ? 0.470 -13.417 4.737 1.00 92.06 223 ASP A C 1
ATOM 1757 O O . ASP A 1 223 ? -0.707 -13.763 4.736 1.00 92.06 223 ASP A O 1
ATOM 1761 N N . ALA A 1 224 ? 1.147 -13.297 5.883 1.00 91.38 224 ALA A N 1
ATOM 1762 C CA . ALA A 1 224 ? 0.551 -13.626 7.177 1.00 91.38 224 ALA A CA 1
ATOM 1763 C C . ALA A 1 224 ? -0.582 -12.676 7.618 1.00 91.38 224 ALA A C 1
ATOM 1765 O O . ALA A 1 224 ? -1.228 -12.958 8.628 1.00 91.38 224 ALA A O 1
ATOM 1766 N N . LEU A 1 225 ? -0.781 -11.537 6.941 1.00 91.06 225 LEU A N 1
ATOM 1767 C CA . LEU A 1 225 ? -1.883 -10.612 7.217 1.00 91.06 225 LEU A CA 1
ATOM 1768 C C . LEU A 1 225 ? -3.122 -10.893 6.345 1.00 91.06 225 LEU A C 1
ATOM 1770 O O . LEU A 1 225 ? -4.215 -10.496 6.750 1.00 91.06 225 LEU A O 1
ATOM 1774 N N . TRP A 1 226 ? -2.950 -11.533 5.181 1.00 86.44 226 TRP A N 1
ATOM 1775 C CA . TRP A 1 226 ? -4.021 -11.880 4.235 1.00 86.44 226 TRP A CA 1
ATOM 1776 C C . TRP A 1 226 ? -4.902 -13.036 4.729 1.00 86.44 226 TRP A C 1
ATOM 1778 O O . TRP A 1 226 ? -6.143 -12.879 4.678 1.00 86.44 226 TRP A O 1
#

Organism: Steinernema carpocapsae (NCBI:txid34508)

Foldseek 3Di:
DDDDDDDDDDDDDDDDDDDDDDDDDDDDDDDDDDDDDDDDPPPPPPLPFPAAQQDDKAWDDKAWDDPVVVVVVLVVQDDVLDVLLPDFTWMWTWIAGPVRWIKIFIAGPNAGAWMDTPPLPAIEGAQVSCVSDVSRAAEWEFEPVVVVVVNVRGFDQQVRTDPDDPGHRPFDDAQYKYFYWYQYPVRDIDGSFFIFGANDTSVRCVVVVSGDGGTRTNHGPPGNND